Protein 1WKJ (pdb70)

Radius of gyration: 19.05 Å; Cα contacts (8 Å, |Δi|>4): 553; chains: 2; bounding box: 39×39×53 Å

Nearest PDB structures (foldseek):
  1wkj-assembly1_A  TM=1.001E+00  e=6.384E-29  Thermus thermophilus
  3vvt-assembly1_A  TM=9.880E-01  e=4.865E-23  unclassified
  8pie-assembly1_F  TM=9.952E-01  e=2.534E-21  Homo sapiens
  4fkx-assembly1_A  TM=9.838E-01  e=3.284E-21  Trypanosoma brucei brucei TREU927
  1w7w-assembly1_A  TM=9.940E-01  e=8.137E-21  Pisum sativum

Organism: Thermus thermophilus (strain ATCC 27634 / DSM 579 / HB8) (NCBI:txid300852)

Secondary structure (DSSP, 8-state):
--EEEEEE-HHHHHTT-HHHHHHHHHHHT-EEEEEEEE---HHHHHHHTGGGSSSSSHHHHHHHHTSS-EEEEEEESTTHHHHHHHHH--SSTTTPPBTBHHHHH---STT-SEEE-SSHHHHHHHHHHHS-GGG--/--EEEEEE-HHHHHTT-HHHHHHHHHHHT-EEEEEEEE---HHHHHHHTGGGTTSSSHHHHHHHHTSS-EEEEEEESTTHHHHHHHHH--SSGGGSPTTSHHHHH---STT-SEEE-SSHHHHHHHHHHHS-GGG--

Solvent-accessible surface area: 13388 Å² total; per-residue (Å²): 201,47,79,0,0,0,0,0,22,2,7,0,26,140,128,23,14,0,0,75,0,0,5,56,0,22,175,101,62,20,94,13,0,0,4,34,9,28,79,3,61,101,94,17,0,73,132,37,28,42,141,42,157,136,98,127,97,26,88,28,51,8,165,32,2,25,61,9,35,0,0,0,0,0,0,31,9,130,35,0,8,72,41,1,87,132,34,1,16,40,63,77,15,170,86,11,131,115,62,16,0,10,26,68,37,12,130,67,74,104,82,4,0,0,27,0,1,49,61,96,109,38,1,139,136,16,17,80,54,7,10,154,115,118,43,50,63,216,51,72,0,0,0,2,0,25,3,2,0,23,142,128,22,12,0,0,64,0,0,23,40,0,23,195,98,62,18,103,15,1,0,4,32,10,27,79,2,47,94,113,26,0,78,151,15,29,45,110,48,150,136,96,123,94,26,71,34,57,7,150,36,3,22,66,12,33,0,0,0,0,0,0,43,15,127,38,0,5,74,33,0,91,130,32,0,12,41,72,58,9,146,85,11,127,115,58,21,0,10,27,68,32,12,121,61,78,109,74,2,0,0,40,0,0,52,66,106,150,40,2,100,87,3,8,77,35,5,11,149,108,114,48,39,72

InterPro domains:
  IPR001564 Nucleoside diphosphate kinase [MF_00451] (1-136)
  IPR001564 Nucleoside diphosphate kinase [PR01243] (4-26)
  IPR001564 Nucleoside diphosphate kinase [PR01243] (48-67)
  IPR001564 Nucleoside diphosphate kinase [PR01243] (68-85)
  IPR001564 Nucleoside diphosphate kinase [PR01243] (89-105)
  IPR001564 Nucleoside diphosphate kinase [PR01243] (112-131)
  IPR034907 Nucleoside diphosphate kinase-like domain [PF00334] (2-135)
  IPR034907 Nucleoside diphosphate kinase-like domain [SM00562] (1-137)
  IPR036850 Nucleoside diphosphate kinase-like domain superfamily [G3DSA:3.30.70.141] (1-137)
  IPR036850 Nucleoside diphosphate kinase-like domain superfamily [SSF54919] (1-136)

CATH classification: 3.30.70.141

Sequence (274 aa):
MERTFVMIKPDGVRRGLVGEILARFERKGFRIAALKLMQISQELAERHYAEHREKPFFPGLVRFITSGPVVAMVLEGPGVVAEVRKMMGATHPKDALPGTIRGDFATTIDENVIHGSATLEDAQREIALFFRPEELLMERTFVMIKPDGVRRGLVGEILARFERKGFRIAALKLMQISQELAERHYAEHREKPFFPGLVRFITSGPVVAMVLEGPGVVAEVRKMMGATHPKDALPGTIRGDFATTIDENVIHGSATLEDAQREIALFFRPEELL

Foldseek 3Di:
DQKKKKKFAPVCVVVPNVVVVVVVLVVVPWDWQFKDKDQQDLVLLCVLVVVCPVPPCSVVLSCRRRVHIMMMTMIDDDVVQVVLVLQQADLACVRGDPNHVQVPPNDGNSNSGMDMQNDSVSRVVNCVSPDDVVRGD/DQKKKKKFAPLLVVVPNVVVVVVVLVVVPKDWQFKDKDAQDLVLLCVLCVVCVVPPCSVLSSCRRRVHIMMMTMIDDDVVQVVLPLQQADLACVRGDPNHVQVPPHHGNSNSRMDMQNDSVSRVVVCVRPHDVVRGD

Structure (mmCIF, N/CA/C/O backbone):
data_1WKJ
#
_entry.id   1WKJ
#
_cell.length_a   123.676
_cell.length_b   123.676
_cell.length_c   104.527
_cell.angle_alpha   90.00
_cell.angle_beta   90.00
_cell.angle_gamma   120.00
#
_symmetry.space_group_name_H-M   'P 63 2 2'
#
loop_
_entity.id
_entity.type
_entity.pdbx_description
1 polymer 'nucleoside diphosphate kinase'
2 water water
#
loop_
_atom_site.group_PDB
_atom_site.id
_atom_site.type_symbol
_atom_site.label_atom_id
_atom_site.label_alt_id
_atom_site.label_comp_id
_atom_site.label_asym_id
_atom_site.label_entity_id
_atom_site.label_seq_id
_atom_site.pdbx_PDB_ins_code
_atom_site.Cartn_x
_atom_site.Cartn_y
_atom_site.Cartn_z
_atom_site.occupancy
_atom_site.B_iso_or_equiv
_atom_site.auth_seq_id
_atom_site.auth_comp_id
_atom_site.auth_asym_id
_atom_site.auth_atom_id
_atom_site.pdbx_PDB_model_num
ATOM 1 N N . MET A 1 1 ? 3.741 45.520 41.243 1.00 47.16 1 MET A N 1
ATOM 2 C CA . MET A 1 1 ? 4.455 44.745 40.185 1.00 46.86 1 MET A CA 1
ATOM 3 C C . MET A 1 1 ? 5.567 45.576 39.556 1.00 42.77 1 MET A C 1
ATOM 4 O O . MET A 1 1 ? 6.746 45.363 39.834 1.00 41.87 1 MET A O 1
ATOM 9 N N . GLU A 1 2 ? 5.186 46.515 38.697 1.00 38.99 2 GLU A N 1
ATOM 10 C CA . GLU A 1 2 ? 6.153 47.384 38.043 1.00 35.84 2 GLU A CA 1
ATOM 11 C C . GLU A 1 2 ? 6.854 48.222 39.108 1.00 33.13 2 GLU A C 1
ATOM 12 O O . GLU A 1 2 ? 6.238 48.626 40.091 1.00 30.70 2 GLU A O 1
ATOM 18 N N . ARG A 1 3 ? 8.146 48.467 38.914 1.00 32.22 3 ARG A N 1
ATOM 19 C CA . ARG A 1 3 ? 8.932 49.245 39.867 1.00 31.38 3 ARG A CA 1
ATOM 20 C C . ARG A 1 3 ? 9.827 50.259 39.180 1.00 29.64 3 ARG A C 1
ATOM 21 O O . ARG A 1 3 ? 10.275 50.050 38.054 1.00 28.09 3 ARG A O 1
ATOM 29 N N . THR A 1 4 ? 10.093 51.363 39.864 1.00 27.36 4 THR A N 1
ATOM 30 C CA . THR A 1 4 ? 10.970 52.375 39.308 1.00 25.27 4 THR A CA 1
ATOM 31 C C . THR A 1 4 ? 11.929 52.842 40.390 1.00 26.46 4 THR A C 1
ATOM 32 O O . THR A 1 4 ? 11.632 52.736 41.589 1.00 26.96 4 THR A O 1
ATOM 36 N N . PHE A 1 5 ? 13.092 53.327 39.969 1.00 26.06 5 PHE A N 1
ATOM 37 C CA . PHE A 1 5 ? 14.091 53.822 40.903 1.00 25.91 5 PHE A CA 1
ATOM 38 C C . PHE A 1 5 ? 14.010 55.338 40.986 1.00 26.01 5 PHE A C 1
ATOM 39 O O . PHE A 1 5 ? 13.932 56.026 39.967 1.00 26.40 5 PHE A O 1
ATOM 47 N N . VAL A 1 6 ? 14.026 55.851 42.208 1.00 24.89 6 VAL A N 1
ATOM 48 C CA . VAL A 1 6 ? 13.974 57.285 42.432 1.00 23.77 6 VAL A CA 1
ATOM 49 C C . VAL A 1 6 ? 15.068 57.665 43.407 1.00 23.97 6 VAL A C 1
ATOM 50 O O . VAL A 1 6 ? 15.368 56.930 44.343 1.00 24.68 6 VAL A O 1
ATOM 54 N N . MET A 1 7 ? 15.672 58.816 43.167 1.00 24.16 7 MET A N 1
ATOM 55 C CA . MET A 1 7 ? 16.726 59.321 44.018 1.00 25.44 7 MET A CA 1
ATOM 56 C C . MET A 1 7 ? 16.516 60.807 44.257 1.00 24.04 7 MET A C 1
ATOM 57 O O . MET A 1 7 ? 16.342 61.577 43.312 1.00 23.79 7 MET A O 1
ATOM 62 N N . ILE A 1 8 ? 16.488 61.199 45.524 1.00 23.70 8 ILE A N 1
ATOM 63 C CA . ILE A 1 8 ? 16.370 62.606 45.863 1.00 22.32 8 ILE A CA 1
ATOM 64 C C . ILE A 1 8 ? 17.841 63.002 45.937 1.00 22.62 8 ILE A C 1
ATOM 65 O O . ILE A 1 8 ? 18.587 62.498 46.781 1.00 21.99 8 ILE A O 1
ATOM 70 N N . LYS A 1 9 ? 18.254 63.878 45.026 1.00 21.89 9 LYS A N 1
ATOM 71 C CA . LYS A 1 9 ? 19.643 64.317 44.934 1.00 22.19 9 LYS A CA 1
ATOM 72 C C . LYS A 1 9 ? 20.160 65.062 46.162 1.00 23.69 9 LYS A C 1
ATOM 73 O O . LYS A 1 9 ? 19.381 65.466 47.028 1.00 23.01 9 LYS A O 1
ATOM 79 N N . PRO A 1 10 ? 21.491 65.257 46.252 1.00 23.84 10 PRO A N 1
ATOM 80 C CA . PRO A 1 10 ? 22.098 65.951 47.394 1.00 23.08 10 PRO A CA 1
ATOM 81 C C . PRO A 1 10 ? 21.481 67.304 47.741 1.00 22.58 10 PRO A C 1
ATOM 82 O O . PRO A 1 10 ? 21.416 67.673 48.913 1.00 21.67 10 PRO A O 1
ATOM 86 N N . ASP A 1 11 ? 21.039 68.045 46.732 1.00 22.89 11 ASP A N 1
ATOM 87 C CA . ASP A 1 11 ? 20.427 69.349 46.978 1.00 24.39 11 ASP A CA 1
ATOM 88 C C . ASP A 1 11 ? 19.053 69.197 47.630 1.00 24.41 11 ASP A C 1
ATOM 89 O O . ASP A 1 11 ? 18.684 69.973 48.516 1.00 24.80 11 ASP A O 1
ATOM 94 N N . GLY A 1 12 ? 18.298 68.195 47.196 1.00 24.59 12 GLY A N 1
ATOM 95 C CA . GLY A 1 12 ? 16.983 67.961 47.774 1.00 23.46 12 GLY A CA 1
ATOM 96 C C . GLY A 1 12 ? 17.077 67.546 49.237 1.00 24.35 12 GLY A C 1
ATOM 97 O O . GLY A 1 12 ? 16.237 67.928 50.057 1.00 23.27 12 GLY A O 1
ATOM 98 N N . VAL A 1 13 ? 18.098 66.758 49.568 1.00 22.71 13 VAL A N 1
ATOM 99 C CA . VAL A 1 13 ? 18.294 66.296 50.939 1.00 23.26 13 VAL A CA 1
ATOM 100 C C . VAL A 1 13 ? 18.762 67.467 51.798 1.00 22.99 13 VAL A C 1
ATOM 101 O O . VAL A 1 13 ? 18.284 67.680 52.912 1.00 22.30 13 VAL A O 1
ATOM 105 N N . ARG A 1 14 ? 19.703 68.224 51.255 1.00 23.42 14 ARG A N 1
ATOM 106 C CA . ARG A 1 14 ? 20.266 69.391 51.921 1.00 26.46 14 ARG A CA 1
ATOM 107 C C . ARG A 1 14 ? 19.184 70.426 52.256 1.00 26.52 14 ARG A C 1
ATOM 108 O O . ARG A 1 14 ? 19.221 71.064 53.310 1.00 24.00 14 ARG A O 1
ATOM 116 N N . ARG A 1 15 ? 18.215 70.585 51.363 1.00 23.72 15 ARG A N 1
ATOM 117 C CA . ARG A 1 15 ? 17.151 71.557 51.583 1.00 24.69 15 ARG A CA 1
ATOM 118 C C . ARG A 1 15 ? 15.951 71.051 52.384 1.00 24.24 15 ARG A C 1
ATOM 119 O O . ARG A 1 15 ? 14.940 71.750 52.501 1.00 22.82 15 ARG A O 1
ATOM 127 N N . GLY A 1 16 ? 16.065 69.843 52.929 1.00 23.73 16 GLY A N 1
ATOM 128 C CA . GLY A 1 16 ? 14.996 69.268 53.730 1.00 21.67 16 GLY A CA 1
ATOM 129 C C . GLY A 1 16 ? 13.707 68.968 52.991 1.00 22.73 16 GLY A C 1
ATOM 130 O O . GLY A 1 16 ? 12.616 69.170 53.533 1.00 22.36 16 GLY A O 1
ATOM 131 N N . LEU A 1 17 ? 13.823 68.454 51.769 1.00 19.88 17 LEU A N 1
ATOM 132 C CA . LEU A 1 17 ? 12.657 68.144 50.950 1.00 21.34 17 LEU A CA 1
ATOM 133 C C . LEU A 1 17 ? 12.303 66.654 50.875 1.00 20.55 17 LEU A C 1
ATOM 134 O O . LEU A 1 17 ? 11.379 66.276 50.159 1.00 21.10 17 LEU A O 1
ATOM 139 N N . VAL A 1 18 ? 13.024 65.812 51.610 1.00 21.49 18 VAL A N 1
ATOM 140 C CA . VAL A 1 18 ? 12.776 64.371 51.570 1.00 19.86 18 VAL A CA 1
ATOM 141 C C . VAL A 1 18 ? 11.347 63.950 51.930 1.00 20.21 18 VAL A C 1
ATOM 142 O O . VAL A 1 18 ? 10.694 63.244 51.162 1.00 20.21 18 VAL A O 1
ATOM 146 N N . GLY A 1 19 ? 10.868 64.369 53.098 1.00 20.15 19 GLY A N 1
ATOM 147 C CA . GLY A 1 19 ? 9.522 64.007 53.510 1.00 19.76 19 GLY A CA 1
ATOM 148 C C . GLY A 1 19 ? 8.443 64.528 52.575 1.00 19.90 19 GLY A C 1
ATOM 149 O O . GLY A 1 19 ? 7.536 63.790 52.187 1.00 18.92 19 GLY A O 1
ATOM 150 N N . GLU A 1 20 ? 8.536 65.804 52.213 1.00 20.69 20 GLU A N 1
ATOM 151 C CA . GLU A 1 20 ? 7.556 66.414 51.318 1.00 23.06 20 GLU A CA 1
ATOM 152 C C . GLU A 1 20 ? 7.431 65.646 50.006 1.00 23.07 20 GLU A C 1
ATOM 153 O O . GLU A 1 20 ? 6.328 65.393 49.528 1.00 23.43 20 GLU A O 1
ATOM 159 N N . ILE A 1 21 ? 8.564 65.281 49.419 1.00 22.15 21 ILE A N 1
ATOM 160 C CA . ILE A 1 21 ? 8.550 64.543 48.157 1.00 22.01 21 ILE A CA 1
ATOM 161 C C . ILE A 1 21 ? 8.010 63.129 48.349 1.00 23.05 21 ILE A C 1
ATOM 162 O O . ILE A 1 21 ? 7.174 62.652 47.574 1.00 22.05 21 ILE A O 1
ATOM 167 N N . LEU A 1 22 ? 8.486 62.458 49.389 1.00 21.80 22 LEU A N 1
ATOM 168 C CA . LEU A 1 22 ? 8.043 61.104 49.684 1.00 23.74 22 LEU A CA 1
ATOM 169 C C . LEU A 1 22 ? 6.533 61.110 49.901 1.00 23.02 22 LEU A C 1
ATOM 170 O O . LEU A 1 22 ? 5.828 60.201 49.462 1.00 21.82 22 LEU A O 1
ATOM 175 N N . ALA A 1 23 ? 6.042 62.142 50.581 1.00 21.59 23 ALA A N 1
ATOM 176 C CA . ALA A 1 23 ? 4.615 62.258 50.862 1.00 22.00 23 ALA A CA 1
ATOM 177 C C . ALA A 1 23 ? 3.788 62.320 49.578 1.00 22.21 23 ALA A C 1
ATOM 178 O O . ALA A 1 23 ? 2.687 61.779 49.523 1.00 23.59 23 ALA A O 1
ATOM 180 N N . ARG A 1 24 ? 4.309 62.984 48.550 1.00 21.60 24 ARG A N 1
ATOM 181 C CA . ARG A 1 24 ? 3.585 63.076 47.284 1.00 20.30 24 ARG A CA 1
ATOM 182 C C . ARG A 1 24 ? 3.396 61.696 46.664 1.00 20.27 24 ARG A C 1
ATOM 183 O O . ARG A 1 24 ? 2.343 61.409 46.099 1.00 20.10 24 ARG A O 1
ATOM 191 N N . PHE A 1 25 ? 4.413 60.841 46.766 1.00 20.79 25 PHE A N 1
ATOM 192 C CA . PHE A 1 25 ? 4.314 59.497 46.197 1.00 20.53 25 PHE A CA 1
ATOM 193 C C . PHE A 1 25 ? 3.356 58.634 47.014 1.00 21.57 25 PHE A C 1
ATOM 194 O O . PHE A 1 25 ? 2.612 57.817 46.465 1.00 21.41 25 PHE A O 1
ATOM 202 N N . GLU A 1 26 ? 3.372 58.809 48.330 1.00 21.34 26 GLU A N 1
ATOM 203 C CA . GLU A 1 26 ? 2.469 58.044 49.176 1.00 22.75 26 GLU A CA 1
ATOM 204 C C . GLU A 1 26 ? 1.025 58.479 48.932 1.00 23.51 26 GLU A C 1
ATOM 205 O O . GLU A 1 26 ? 0.132 57.636 48.874 1.00 24.31 26 GLU A O 1
ATOM 211 N N . ARG A 1 27 ? 0.796 59.783 48.779 1.00 24.74 27 ARG A N 1
ATOM 212 C CA . ARG A 1 27 ? -0.558 60.292 48.524 1.00 25.86 27 ARG A CA 1
ATOM 213 C C . ARG A 1 27 ? -1.084 59.778 47.193 1.00 25.98 27 ARG A C 1
ATOM 214 O O . ARG A 1 27 ? -2.288 59.582 47.026 1.00 24.29 27 ARG A O 1
ATOM 222 N N . LYS A 1 28 ? -0.171 59.603 46.244 1.00 25.61 28 LYS A N 1
ATOM 223 C CA . LYS A 1 28 ? -0.496 59.120 44.906 1.00 27.08 28 LYS A CA 1
ATOM 224 C C . LYS A 1 28 ? -0.968 57.671 44.966 1.00 27.80 28 LYS A C 1
ATOM 225 O O . LYS A 1 28 ? -1.747 57.227 44.123 1.00 30.14 28 LYS A O 1
ATOM 231 N N . GLY A 1 29 ? -0.493 56.938 45.967 1.00 28.39 29 GLY A N 1
ATOM 232 C CA . GLY A 1 29 ? -0.891 55.552 46.114 1.00 27.15 29 GLY A CA 1
AT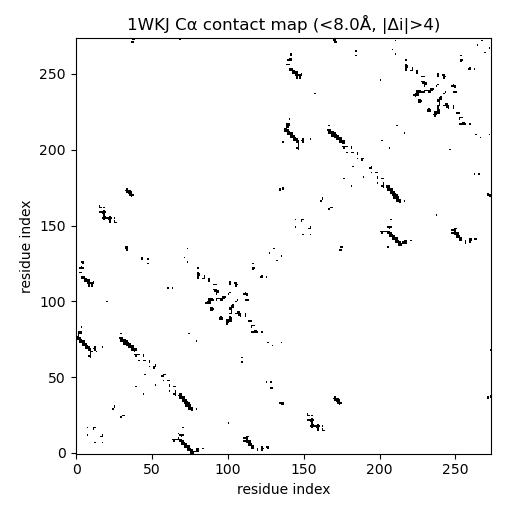OM 233 C C . GLY A 1 29 ? 0.199 54.526 45.848 1.00 28.78 29 GLY A C 1
ATOM 234 O O . GLY A 1 29 ? -0.054 53.327 45.947 1.00 28.28 29 GLY A O 1
ATOM 235 N N . PHE A 1 30 ? 1.405 5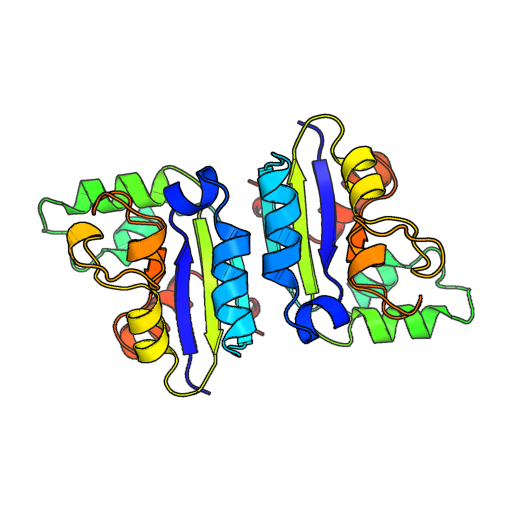4.976 45.513 1.00 27.37 30 PHE A N 1
ATOM 236 C CA . PHE A 1 30 ? 2.497 54.040 45.250 1.00 28.18 30 PHE A CA 1
ATOM 237 C C . PHE A 1 30 ? 3.062 53.458 46.537 1.00 28.07 30 PHE A C 1
ATOM 238 O O . PHE A 1 30 ? 2.984 54.074 47.601 1.00 29.11 30 PHE A O 1
ATOM 246 N N . ARG A 1 31 ? 3.631 52.263 46.428 1.00 26.47 31 ARG A N 1
ATOM 247 C CA . ARG A 1 31 ? 4.216 51.573 47.568 1.00 26.37 31 ARG A CA 1
ATOM 248 C C . ARG A 1 31 ? 5.735 51.731 47.598 1.00 27.27 31 ARG A C 1
ATOM 249 O O . ARG A 1 31 ? 6.397 51.666 46.560 1.00 25.11 31 ARG A O 1
ATOM 257 N N . ILE A 1 32 ? 6.279 51.948 48.792 1.00 25.88 32 ILE A N 1
ATOM 258 C CA . ILE A 1 32 ? 7.722 52.082 48.966 1.00 27.25 32 ILE A CA 1
ATOM 259 C C . ILE A 1 32 ? 8.286 50.663 49.097 1.00 26.61 32 ILE A C 1
ATOM 260 O O . ILE A 1 32 ? 8.088 50.007 50.120 1.00 26.59 32 ILE A O 1
ATOM 265 N N . ALA A 1 33 ? 8.971 50.195 48.057 1.00 25.72 33 ALA A N 1
ATOM 266 C CA . ALA A 1 33 ? 9.553 48.854 48.048 1.00 26.06 33 ALA A CA 1
ATOM 267 C C . ALA A 1 33 ? 10.965 48.832 48.625 1.00 26.14 33 ALA A C 1
ATOM 268 O O . ALA A 1 33 ? 11.462 47.781 49.042 1.00 25.85 33 ALA A O 1
ATOM 270 N N . ALA A 1 34 ? 11.616 49.989 48.628 1.00 24.54 34 ALA A N 1
ATOM 271 C CA . ALA A 1 34 ? 12.969 50.102 49.159 1.00 24.27 34 ALA A CA 1
ATOM 272 C C . ALA A 1 34 ? 13.247 51.564 49.482 1.00 23.14 34 ALA A C 1
ATOM 273 O O . ALA A 1 34 ? 12.675 52.458 48.864 1.00 24.88 34 ALA A O 1
ATOM 275 N N . LEU A 1 35 ? 14.134 51.807 50.440 1.00 24.19 35 LEU A N 1
ATOM 276 C CA . LEU A 1 35 ? 14.450 53.174 50.841 1.00 23.70 35 LEU A CA 1
ATOM 277 C C . LEU A 1 35 ? 15.703 53.224 51.696 1.00 22.86 35 LEU A C 1
ATOM 278 O O . LEU A 1 35 ? 15.872 52.408 52.599 1.00 25.05 35 LEU A O 1
ATOM 283 N N . LYS A 1 36 ? 16.578 54.185 51.423 1.00 23.83 36 LYS A N 1
ATOM 284 C CA . LYS A 1 36 ? 17.782 54.332 52.225 1.00 23.46 36 LYS A CA 1
ATOM 285 C C . LYS A 1 36 ? 18.541 55.615 51.949 1.00 23.81 36 LYS A C 1
ATOM 286 O O . LYS A 1 36 ? 18.594 56.087 50.813 1.00 23.36 36 LYS A O 1
ATOM 292 N N . LEU A 1 37 ? 19.106 56.184 53.009 1.00 22.03 37 LEU A N 1
ATOM 293 C CA . LEU A 1 37 ? 19.928 57.377 52.896 1.00 22.04 37 LEU A CA 1
ATOM 294 C C . LEU A 1 37 ? 21.279 56.761 52.574 1.00 24.07 37 LEU A C 1
ATOM 295 O O . LEU A 1 37 ? 21.674 55.792 53.221 1.00 23.68 37 LEU A O 1
ATOM 300 N N . MET A 1 38 ? 21.982 57.301 51.583 1.00 25.01 38 MET A N 1
ATOM 301 C CA . MET A 1 38 ? 23.279 56.748 51.213 1.00 25.99 38 MET A CA 1
ATOM 302 C C . MET A 1 38 ? 24.201 57.795 50.607 1.00 26.75 38 MET A C 1
ATOM 303 O O . MET A 1 38 ? 23.749 58.842 50.132 1.00 26.05 38 MET A O 1
ATOM 308 N N . GLN A 1 39 ? 25.499 57.510 50.642 1.00 25.45 39 GLN A N 1
ATOM 309 C CA . GLN A 1 39 ? 26.496 58.387 50.049 1.00 26.65 39 GLN A CA 1
ATOM 310 C C . GLN A 1 39 ? 26.920 57.674 48.771 1.00 27.41 39 GLN A C 1
ATOM 311 O O . GLN A 1 39 ? 27.404 56.543 48.818 1.00 27.68 39 GLN A O 1
ATOM 317 N N . ILE A 1 40 ? 26.713 58.316 47.628 1.00 26.20 40 ILE A N 1
ATOM 318 C CA . ILE A 1 40 ? 27.083 57.708 46.354 1.00 26.83 40 ILE A CA 1
ATOM 319 C C . ILE A 1 40 ? 28.603 57.647 46.230 1.00 25.75 40 ILE A C 1
ATOM 320 O O . ILE A 1 40 ? 29.275 58.666 46.360 1.00 27.20 40 ILE A O 1
ATOM 325 N N . SER A 1 41 ? 29.143 56.457 45.984 1.00 26.79 41 SER A N 1
ATOM 326 C CA . SER A 1 41 ? 30.590 56.313 45.837 1.00 27.96 41 SER A CA 1
ATOM 327 C C . SER A 1 41 ? 31.014 56.848 44.472 1.00 27.77 41 SER A C 1
ATOM 328 O O . SER A 1 41 ? 30.190 57.003 43.569 1.00 25.94 41 SER A O 1
ATOM 331 N N . GLN A 1 42 ? 32.302 57.135 44.323 1.00 29.08 42 GLN A N 1
ATOM 332 C CA . GLN A 1 42 ? 32.800 57.650 43.058 1.00 31.75 42 GLN A CA 1
ATOM 333 C C . GLN A 1 42 ? 32.510 56.629 41.961 1.00 30.01 42 GLN A C 1
ATOM 334 O O . GLN A 1 4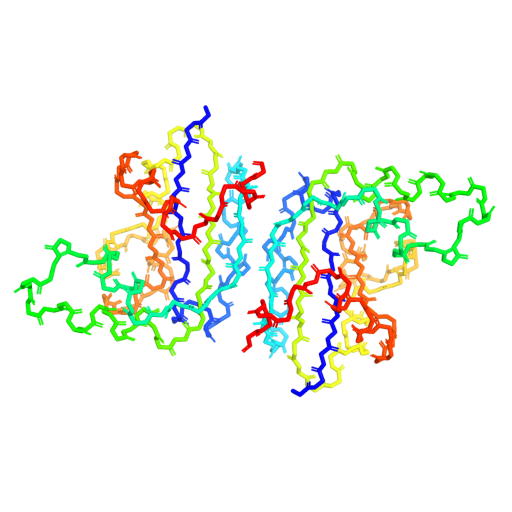2 ? 32.137 56.994 40.847 1.00 31.65 42 GLN A O 1
ATOM 340 N N . GLU A 1 43 ? 32.669 55.350 42.289 1.00 27.83 43 GLU A N 1
ATOM 341 C CA . GLU A 1 43 ? 32.426 54.271 41.332 1.00 27.65 43 GLU A CA 1
ATOM 342 C C . GLU A 1 43 ? 30.957 54.223 40.918 1.00 27.52 43 GLU A C 1
ATOM 343 O O . GLU A 1 43 ? 30.637 54.120 39.733 1.00 26.36 43 GLU A O 1
ATOM 349 N N . LEU A 1 44 ? 30.064 54.287 41.900 1.00 26.28 44 LEU A N 1
ATOM 350 C CA . LEU A 1 44 ? 28.638 54.247 41.611 1.00 27.32 44 LEU A CA 1
ATOM 351 C C . LEU A 1 44 ? 28.219 55.414 40.719 1.00 26.47 44 LEU A C 1
ATOM 352 O O . LEU A 1 44 ? 27.455 55.232 39.773 1.00 25.94 44 LEU A O 1
ATOM 357 N N . ALA A 1 45 ? 28.727 56.606 41.018 1.00 26.85 45 ALA A N 1
ATOM 358 C CA . ALA A 1 45 ? 28.390 57.798 40.239 1.00 29.16 45 ALA A CA 1
ATOM 359 C C . ALA A 1 45 ? 28.868 57.666 38.797 1.00 31.14 45 ALA A C 1
ATOM 360 O O . ALA A 1 45 ? 28.153 58.023 37.860 1.00 30.36 45 ALA A O 1
ATOM 362 N N . GLU A 1 46 ? 30.083 57.158 38.621 1.00 32.69 46 GLU A N 1
ATOM 363 C CA . GLU A 1 46 ? 30.630 56.980 37.284 1.00 33.89 46 GLU A CA 1
ATOM 364 C C . GLU A 1 46 ? 29.850 55.896 36.547 1.00 34.34 46 GLU A C 1
ATOM 365 O O . GLU A 1 46 ? 29.556 56.038 35.360 1.00 35.39 46 GLU A O 1
ATOM 371 N N . ARG A 1 47 ? 29.504 54.821 37.251 1.00 35.43 47 ARG A N 1
ATOM 372 C CA . ARG A 1 47 ? 28.733 53.738 36.650 1.00 37.36 47 ARG A CA 1
ATOM 373 C C . ARG A 1 47 ? 27.401 54.314 36.172 1.00 38.16 47 ARG A C 1
ATOM 374 O O . ARG A 1 47 ? 26.979 54.078 35.041 1.00 37.50 47 ARG A O 1
ATOM 382 N N . HIS A 1 48 ? 26.750 55.075 37.048 1.00 36.98 48 HIS A N 1
ATOM 383 C CA . HIS A 1 48 ? 25.456 55.680 36.748 1.00 37.15 48 HIS A CA 1
ATOM 384 C C . HIS A 1 48 ? 25.481 56.620 35.542 1.00 36.94 48 HIS A C 1
ATOM 385 O O . HIS A 1 48 ? 24.614 56.536 34.674 1.00 36.74 48 HIS A O 1
ATOM 392 N N . TYR A 1 49 ? 26.470 57.508 35.491 1.00 37.80 49 TYR A N 1
ATOM 393 C CA . TYR A 1 49 ? 26.589 58.464 34.392 1.00 39.94 49 TYR A CA 1
ATOM 394 C C . TYR A 1 49 ? 27.586 58.037 33.312 1.00 41.94 49 TYR A C 1
ATOM 395 O O . TYR A 1 49 ? 28.059 58.874 32.542 1.00 41.82 49 TYR A O 1
ATOM 404 N N . ALA A 1 50 ? 27.896 56.744 33.252 1.00 44.07 50 ALA A N 1
ATOM 405 C CA . ALA A 1 50 ? 28.845 56.216 32.270 1.00 46.32 50 ALA A CA 1
ATOM 406 C C . ALA A 1 50 ? 28.595 56.761 30.864 1.00 48.83 50 ALA A C 1
ATOM 407 O O . ALA A 1 50 ? 29.532 57.079 30.127 1.00 48.48 50 ALA A O 1
ATOM 409 N N . GLU A 1 51 ? 27.322 56.868 30.507 1.00 51.33 51 GLU A N 1
ATOM 410 C CA . GLU A 1 51 ? 26.907 57.365 29.203 1.00 54.21 51 GLU A CA 1
ATOM 411 C C . GLU A 1 51 ? 27.571 58.686 28.821 1.00 54.93 51 GLU A C 1
ATOM 412 O O . GLU A 1 51 ? 27.793 58.954 27.642 1.00 55.26 51 GLU A O 1
ATOM 418 N N . HIS A 1 52 ? 27.898 59.504 29.817 1.00 56.31 52 HIS A N 1
ATOM 419 C CA . HIS A 1 52 ? 28.513 60.807 29.565 1.00 57.03 52 HIS A CA 1
ATOM 420 C C . HIS A 1 52 ? 29.982 60.888 29.977 1.00 57.81 52 HIS A C 1
ATOM 421 O O . HIS A 1 52 ? 30.541 61.981 30.055 1.00 56.98 52 HIS A O 1
ATOM 428 N N . ARG A 1 53 ? 30.613 59.747 30.238 1.00 59.50 53 ARG A N 1
ATOM 429 C CA . ARG A 1 53 ? 32.008 59.762 30.667 1.00 61.54 53 ARG A CA 1
ATOM 430 C C . ARG A 1 53 ? 32.913 60.517 29.699 1.00 62.19 53 ARG A C 1
ATOM 431 O O . ARG A 1 53 ? 33.997 60.965 30.075 1.00 61.92 53 ARG A O 1
ATOM 439 N N . GLU A 1 54 ? 32.461 60.667 28.459 1.00 63.07 54 GLU A N 1
ATOM 440 C CA . GLU A 1 54 ? 33.235 61.375 27.447 1.00 64.73 54 GLU A CA 1
ATOM 441 C C . GLU A 1 54 ? 32.931 62.871 27.467 1.00 64.87 54 GLU A C 1
ATOM 442 O O . GLU A 1 54 ? 33.822 63.698 27.264 1.00 65.54 54 GLU A O 1
ATOM 448 N N . LYS A 1 55 ? 31.669 63.208 27.716 1.00 64.48 55 LYS A N 1
ATOM 449 C CA . LYS A 1 55 ? 31.221 64.598 27.762 1.00 63.57 55 LYS A CA 1
ATOM 450 C C . LYS A 1 55 ? 32.116 65.448 28.663 1.00 62.64 55 LYS A C 1
ATOM 451 O O . LYS A 1 55 ? 32.781 64.928 29.559 1.00 63.43 55 LYS A O 1
ATOM 457 N N . PRO A 1 56 ? 32.144 66.772 28.433 1.00 61.67 56 PRO A N 1
ATOM 458 C CA . PRO A 1 56 ? 32.959 67.697 29.226 1.00 60.79 56 PRO A CA 1
ATOM 459 C C . PRO A 1 56 ? 32.292 68.068 30.551 1.00 60.06 56 PRO A C 1
ATOM 460 O O . PRO A 1 56 ? 32.949 68.539 31.480 1.00 60.47 56 PRO A O 1
ATOM 464 N N . PHE A 1 57 ? 30.983 67.854 30.626 1.00 58.93 57 PHE A N 1
ATOM 465 C CA . PHE A 1 57 ? 30.220 68.169 31.828 1.00 58.09 57 PHE A CA 1
ATOM 466 C C . PHE A 1 57 ? 30.168 66.982 32.787 1.00 56.86 57 PHE A C 1
ATOM 467 O O . PHE A 1 57 ? 29.620 67.086 33.884 1.00 57.42 57 PHE A O 1
ATOM 475 N N . PHE A 1 58 ? 30.741 65.858 32.365 1.00 55.05 58 PHE A N 1
ATOM 476 C CA . PHE A 1 58 ? 30.748 64.642 33.170 1.00 52.86 58 PHE A CA 1
ATOM 477 C C . PHE A 1 58 ? 31.341 64.836 34.563 1.00 52.48 58 PHE A C 1
ATOM 478 O O . PHE A 1 58 ? 30.691 64.534 35.565 1.00 52.47 58 PHE A O 1
ATOM 486 N N . PRO A 1 59 ? 32.582 65.342 34.650 1.00 51.87 59 PRO A N 1
ATOM 487 C CA . PRO A 1 59 ? 33.187 65.544 35.969 1.00 50.93 59 PRO A CA 1
ATOM 488 C C . PRO A 1 59 ? 32.258 66.340 36.882 1.00 50.80 59 PRO A C 1
ATOM 489 O O . PRO A 1 59 ? 32.248 66.148 38.101 1.00 49.49 59 PRO A O 1
ATOM 493 N N . GLY A 1 60 ? 31.477 67.231 36.276 1.00 49.76 60 GLY A N 1
ATOM 494 C CA . GLY A 1 60 ? 30.549 68.047 37.036 1.00 48.44 60 GLY A CA 1
ATOM 495 C C . GLY A 1 60 ? 29.409 67.237 37.620 1.00 46.85 60 GLY A C 1
ATOM 496 O O . GLY A 1 60 ? 29.102 67.361 38.805 1.00 48.13 60 GLY A O 1
ATOM 497 N N . LEU A 1 61 ? 28.779 66.410 36.790 1.00 44.69 61 LEU A N 1
ATOM 498 C CA . LEU A 1 61 ? 27.669 65.576 37.236 1.00 43.01 61 LEU A CA 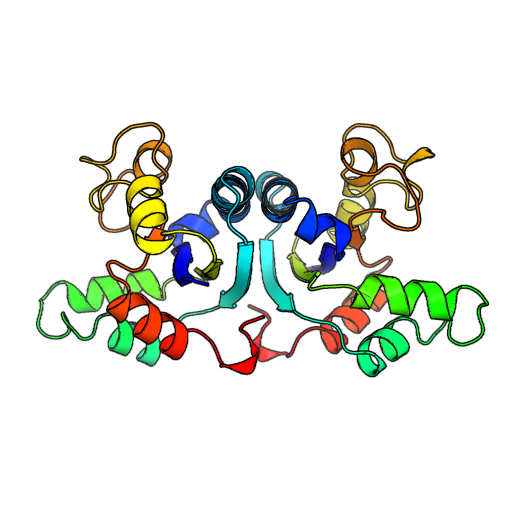1
ATOM 499 C C . LEU A 1 61 ? 28.082 64.698 38.407 1.00 41.83 61 LEU A C 1
ATOM 500 O O . LEU A 1 61 ? 27.326 64.532 39.365 1.00 38.96 61 LEU A O 1
ATOM 505 N N . VAL A 1 62 ? 29.285 64.136 38.317 1.00 39.40 62 VAL A N 1
ATOM 506 C CA . VAL A 1 62 ? 29.817 63.254 39.349 1.00 38.34 62 VAL A CA 1
ATOM 507 C C . VAL A 1 62 ? 30.078 63.968 40.671 1.00 38.53 62 VAL A C 1
ATOM 508 O O . VAL A 1 62 ? 29.705 63.475 41.735 1.00 37.74 62 VAL A O 1
ATOM 512 N N . ARG A 1 63 ? 30.722 65.126 40.604 1.00 38.52 63 ARG A N 1
ATOM 513 C CA . ARG A 1 63 ? 31.021 65.885 41.809 1.00 39.89 63 ARG A CA 1
ATOM 514 C C . ARG A 1 63 ? 29.729 66.265 42.535 1.00 38.26 63 ARG A C 1
ATOM 515 O O . ARG A 1 63 ? 29.641 66.160 43.760 1.00 36.05 63 ARG A O 1
ATOM 523 N N . PHE A 1 64 ? 28.728 66.700 41.776 1.00 36.47 64 PHE A N 1
ATOM 524 C CA . PHE A 1 64 ? 27.459 67.093 42.371 1.00 36.63 64 PHE A CA 1
ATOM 525 C C . PHE A 1 64 ? 26.678 65.938 42.985 1.00 35.22 64 PHE A C 1
ATOM 526 O O . PHE A 1 64 ? 26.174 66.047 44.101 1.00 36.28 64 PHE A O 1
ATOM 534 N N . ILE A 1 65 ? 26.561 64.839 42.253 1.00 33.07 65 ILE A N 1
ATOM 535 C CA . ILE A 1 65 ? 25.803 63.703 42.747 1.00 31.85 65 ILE A CA 1
ATOM 536 C C . ILE A 1 65 ? 26.452 63.051 43.971 1.00 30.17 65 ILE A C 1
ATOM 537 O O . ILE A 1 65 ? 25.796 62.308 44.699 1.00 29.16 65 ILE A O 1
ATOM 542 N N . THR A 1 66 ? 27.731 63.345 44.204 1.00 29.82 66 THR A N 1
ATOM 543 C CA . THR A 1 66 ? 28.454 62.793 45.350 1.00 30.05 66 THR A CA 1
ATOM 544 C C . THR A 1 66 ? 28.792 63.887 46.362 1.00 29.91 66 THR A C 1
A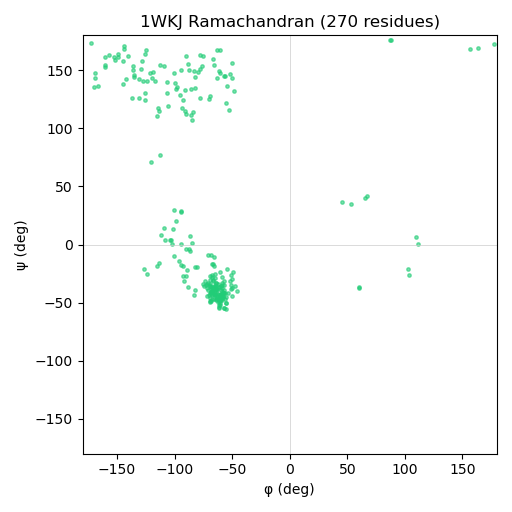TOM 545 O O . THR A 1 66 ? 29.520 63.647 47.326 1.00 30.30 66 THR A O 1
ATOM 549 N N . SER A 1 67 ? 28.259 65.085 46.144 1.00 30.34 67 SER A N 1
ATOM 550 C CA . SER A 1 67 ? 28.523 66.222 47.022 1.00 30.71 67 SER A CA 1
ATOM 551 C C . SER A 1 67 ? 27.928 66.062 48.418 1.00 31.49 67 SER A C 1
ATOM 552 O O . SER A 1 67 ? 28.304 66.774 49.347 1.00 31.40 67 SER A O 1
ATOM 555 N N . GLY A 1 68 ? 26.995 65.130 48.561 1.00 30.85 68 GLY A N 1
ATOM 556 C CA . GLY A 1 68 ? 26.375 64.904 49.853 1.00 28.79 68 GLY A CA 1
ATOM 557 C C . GLY A 1 68 ? 25.487 63.683 49.778 1.00 27.11 68 GLY A C 1
ATOM 558 O O . GLY A 1 68 ? 25.303 63.136 48.693 1.00 25.66 68 GLY A O 1
ATOM 559 N N . PRO A 1 69 ? 24.920 63.226 50.903 1.00 26.11 69 PRO A N 1
ATOM 560 C CA . PRO A 1 69 ? 24.060 62.044 50.839 1.00 25.95 69 PRO A CA 1
ATOM 561 C C . PRO A 1 69 ? 22.782 62.252 50.038 1.00 25.82 69 PRO A C 1
ATOM 562 O O . PRO A 1 69 ? 22.300 63.378 49.884 1.00 22.80 69 PRO A O 1
ATOM 566 N N . VAL A 1 70 ? 22.258 61.153 49.507 1.00 24.78 70 VAL A N 1
ATOM 567 C CA . VAL A 1 70 ? 21.025 61.175 48.742 1.00 23.39 70 VAL A CA 1
ATOM 568 C C . VAL A 1 70 ? 20.078 60.175 49.383 1.00 22.90 70 VAL A C 1
ATOM 569 O O . VAL A 1 70 ? 20.477 59.377 50.232 1.00 24.63 70 VAL A O 1
ATOM 573 N N . VAL A 1 71 ? 18.817 60.229 48.986 1.00 22.68 71 VAL A N 1
ATOM 574 C CA . VAL A 1 71 ? 17.843 59.281 49.484 1.00 23.87 71 VAL A CA 1
ATOM 575 C C . VAL A 1 71 ? 17.409 58.486 48.270 1.00 25.94 71 VAL A C 1
ATOM 576 O O . VAL A 1 71 ? 16.770 59.020 47.363 1.00 25.81 71 VAL A O 1
ATOM 580 N N . ALA A 1 72 ? 17.801 57.216 48.242 1.00 24.76 72 ALA A N 1
ATOM 581 C CA . ALA A 1 72 ? 17.458 56.329 47.143 1.00 25.40 72 ALA A CA 1
ATOM 582 C C . ALA A 1 72 ? 16.200 55.577 47.528 1.00 23.97 72 ALA A C 1
ATOM 583 O O . ALA A 1 72 ? 15.957 55.323 48.708 1.00 23.44 72 ALA A O 1
ATOM 585 N N . MET A 1 73 ? 15.398 55.213 46.538 1.00 22.72 73 MET A N 1
ATOM 586 C CA . MET A 1 73 ? 14.169 54.493 46.826 1.00 23.54 73 MET A CA 1
ATOM 587 C C . MET A 1 73 ? 13.652 53.766 45.600 1.00 23.27 73 MET A C 1
ATOM 588 O O . MET A 1 73 ? 14.042 54.069 44.472 1.00 24.84 73 MET A O 1
ATOM 593 N N . VAL A 1 74 ? 12.779 52.794 45.838 1.00 22.49 74 VAL A N 1
ATOM 594 C CA . VAL A 1 74 ? 12.146 52.041 44.771 1.00 23.06 74 VAL A CA 1
ATOM 595 C C . VAL A 1 74 ? 10.650 52.167 45.026 1.00 23.77 74 VAL A C 1
ATOM 596 O O . VAL A 1 74 ? 10.169 51.850 46.120 1.00 23.65 74 VAL A O 1
ATOM 600 N N . LEU A 1 75 ? 9.928 52.658 44.025 1.00 24.27 75 LEU A N 1
ATOM 601 C CA . LEU A 1 75 ? 8.483 52.827 44.119 1.00 25.81 75 LEU A CA 1
ATOM 602 C C . LEU A 1 75 ? 7.815 51.754 43.275 1.00 27.02 75 LEU A C 1
ATOM 603 O O . LEU A 1 75 ? 8.270 51.452 42.171 1.00 25.16 75 LEU A O 1
ATOM 608 N N . GLU A 1 76 ? 6.725 51.202 43.797 1.00 28.10 76 GLU A N 1
ATOM 609 C CA . GLU A 1 76 ? 6.001 50.130 43.132 1.00 30.71 76 GLU A CA 1
ATOM 610 C C . GLU A 1 76 ? 4.531 50.475 42.901 1.00 30.36 76 GLU A C 1
ATOM 611 O O . GLU A 1 76 ? 3.881 51.081 43.754 1.00 28.53 76 GLU A O 1
ATOM 617 N N . GLY A 1 77 ? 4.011 50.085 41.742 1.00 30.59 77 GLY A N 1
ATOM 618 C CA . GLY A 1 77 ? 2.620 50.358 41.427 1.00 31.04 77 GLY A CA 1
ATOM 619 C C . GLY A 1 77 ? 2.331 50.377 39.936 1.00 31.97 77 GLY A C 1
ATOM 620 O O . GLY A 1 77 ? 3.259 50.387 39.127 1.00 32.01 77 GLY A O 1
ATOM 621 N N . PRO A 1 78 ? 1.046 50.388 39.543 1.00 33.53 78 PRO A N 1
ATOM 622 C CA . PRO A 1 78 ? 0.604 50.405 38.142 1.00 34.65 78 PRO A CA 1
ATOM 623 C C . PRO A 1 78 ? 1.233 51.533 37.327 1.00 34.51 78 PRO A C 1
ATOM 624 O O . PRO A 1 78 ? 0.995 52.709 37.604 1.00 35.73 78 PRO A O 1
ATOM 628 N N . GLY A 1 79 ? 2.030 51.167 36.325 1.00 33.68 79 GLY A N 1
ATOM 629 C CA . GLY A 1 79 ? 2.675 52.153 35.474 1.00 31.83 79 GLY A CA 1
ATOM 630 C C . GLY A 1 79 ? 3.467 53.204 36.231 1.00 29.98 79 GLY A C 1
ATOM 631 O O . GLY A 1 79 ? 3.539 54.359 35.810 1.00 27.87 79 GLY A O 1
ATOM 632 N N . VAL A 1 80 ? 4.083 52.792 37.333 1.00 28.81 80 VAL A N 1
ATOM 633 C CA . VAL A 1 80 ? 4.857 53.699 38.175 1.00 27.20 80 VAL A CA 1
ATOM 634 C C . VAL A 1 80 ? 6.014 54.406 37.457 1.00 27.13 80 VAL A C 1
ATOM 635 O O . VAL A 1 80 ? 6.328 55.552 37.771 1.00 25.54 80 VAL A O 1
ATOM 639 N N . VAL A 1 81 ? 6.642 53.749 36.485 1.00 26.35 81 VAL A N 1
ATOM 640 C CA . VAL A 1 81 ? 7.753 54.386 35.781 1.00 25.73 81 VAL A CA 1
ATOM 641 C C . VAL A 1 81 ? 7.316 55.659 35.052 1.00 26.15 81 VAL A C 1
ATOM 642 O O . VAL A 1 81 ? 7.884 56.731 35.268 1.00 24.17 81 VAL A O 1
ATOM 646 N N . ALA A 1 82 ? 6.303 55.549 34.200 1.00 26.83 82 ALA A N 1
ATOM 647 C CA . ALA A 1 82 ? 5.827 56.711 33.455 1.00 26.26 82 ALA A CA 1
ATOM 648 C C . ALA A 1 82 ? 5.149 57.737 34.369 1.00 26.35 82 ALA A C 1
ATOM 649 O O . ALA A 1 82 ? 5.282 58.947 34.163 1.00 25.36 82 ALA A O 1
ATOM 651 N N . GLU A 1 83 ? 4.424 57.261 35.374 1.00 25.31 83 GLU A N 1
ATOM 652 C CA . GLU A 1 83 ? 3.754 58.167 36.298 1.00 28.52 83 GLU A CA 1
ATOM 653 C C . GLU A 1 83 ? 4.742 59.023 37.079 1.00 27.22 83 GLU A C 1
ATOM 654 O O . GLU A 1 83 ? 4.555 60.231 37.202 1.00 27.95 83 GLU A O 1
ATOM 660 N N . VAL A 1 84 ? 5.791 58.400 37.609 1.00 26.46 84 VAL A N 1
ATOM 661 C CA . VAL A 1 84 ? 6.798 59.134 38.369 1.00 25.34 84 VAL A CA 1
ATOM 662 C C . VAL A 1 84 ? 7.486 60.144 37.466 1.00 26.00 84 VAL A C 1
ATOM 663 O O . VAL A 1 84 ? 7.789 61.266 37.881 1.00 24.69 84 VAL A O 1
ATOM 667 N N . ARG A 1 85 ? 7.730 59.752 36.222 1.00 26.05 85 ARG A N 1
ATOM 668 C CA . ARG A 1 85 ? 8.348 60.664 35.276 1.00 27.26 85 ARG A CA 1
ATOM 669 C C . ARG A 1 85 ? 7.480 61.915 35.155 1.00 26.38 85 ARG A C 1
ATOM 670 O O . ARG A 1 85 ? 7.980 63.042 35.182 1.00 28.39 85 ARG A O 1
ATOM 678 N N . LYS A 1 86 ? 6.174 61.711 35.041 1.00 26.64 86 LYS A N 1
ATOM 679 C CA . LYS A 1 86 ? 5.236 62.820 34.916 1.00 26.60 86 LYS A CA 1
ATOM 680 C C . LYS A 1 86 ? 5.207 63.657 36.195 1.00 26.34 86 LYS A C 1
ATOM 681 O O . LYS A 1 86 ? 5.170 64.888 36.146 1.00 25.14 86 LYS A O 1
ATOM 687 N N . MET A 1 87 ? 5.227 62.982 37.340 1.00 24.89 87 MET A N 1
ATOM 688 C CA . MET A 1 87 ? 5.201 63.665 38.627 1.00 25.01 87 MET A CA 1
ATOM 689 C C . MET A 1 87 ? 6.434 64.531 38.871 1.00 24.48 87 MET A C 1
ATOM 690 O O . MET A 1 87 ? 6.336 65.596 39.475 1.00 22.75 87 MET A O 1
ATOM 695 N N . MET A 1 88 ? 7.593 64.081 38.405 1.00 24.87 88 MET A N 1
ATOM 696 C CA . MET A 1 88 ? 8.817 64.855 38.598 1.00 26.37 88 MET A CA 1
ATOM 697 C C . MET A 1 88 ? 8.841 66.093 37.716 1.00 26.60 88 MET A C 1
ATOM 698 O O . MET A 1 88 ? 9.373 67.130 38.105 1.00 26.90 88 MET A O 1
ATOM 703 N N . GLY A 1 89 ? 8.264 65.978 36.524 1.00 27.07 89 GLY A N 1
ATOM 704 C CA . GLY A 1 89 ? 8.250 67.100 35.607 1.00 28.13 89 GLY A CA 1
ATOM 705 C C . GLY A 1 89 ? 9.506 67.128 34.752 1.00 29.51 89 GLY A C 1
ATOM 706 O O . GLY A 1 89 ? 10.414 66.316 34.943 1.00 28.24 89 GLY A O 1
ATOM 707 N N . ALA A 1 90 ? 9.554 68.068 33.812 1.00 29.86 90 ALA A N 1
ATOM 708 C CA . ALA A 1 90 ? 10.692 68.212 32.905 1.00 31.64 90 ALA A CA 1
ATOM 709 C C . ALA A 1 90 ? 12.024 68.247 33.644 1.00 32.18 90 ALA A C 1
ATOM 710 O O . ALA A 1 90 ? 12.128 68.803 34.739 1.00 32.03 90 ALA A O 1
ATOM 712 N N . THR A 1 91 ? 13.041 67.648 33.033 1.00 32.91 91 THR A N 1
ATOM 713 C CA . THR A 1 91 ? 14.377 67.601 33.617 1.00 33.91 91 THR A CA 1
ATOM 714 C C . THR A 1 91 ? 14.869 69.010 33.917 1.00 33.76 91 THR A C 1
ATOM 715 O O . THR A 1 91 ? 15.389 69.277 35.005 1.00 32.39 91 THR A O 1
ATOM 719 N N . HIS A 1 92 ? 14.702 69.909 32.951 1.00 33.78 92 HIS A N 1
ATOM 720 C CA . HIS A 1 92 ? 15.095 71.302 33.130 1.00 35.94 92 HIS A CA 1
ATOM 721 C C . HIS A 1 92 ? 13.948 72.018 33.840 1.00 36.71 92 HIS A C 1
ATOM 722 O O . HIS A 1 92 ? 12.857 72.159 33.283 1.00 35.59 92 HIS A O 1
ATOM 729 N N . PRO A 1 93 ? 14.177 72.474 35.083 1.00 37.88 93 PRO A N 1
ATOM 730 C CA . PRO A 1 93 ? 13.157 73.176 35.869 1.00 37.90 93 PRO A CA 1
ATOM 731 C C . PRO A 1 93 ? 12.462 74.313 35.119 1.00 39.67 93 PRO A C 1
ATOM 732 O O . PRO A 1 93 ? 11.337 74.687 35.451 1.00 38.70 93 PRO A O 1
ATOM 736 N N . LYS A 1 94 ? 13.128 74.858 34.106 1.00 39.76 94 LYS A N 1
ATOM 737 C CA . LYS A 1 94 ? 12.545 75.944 33.324 1.00 40.07 94 LYS A CA 1
ATOM 738 C C . LYS A 1 94 ? 11.340 75.441 32.531 1.00 38.21 94 LYS A C 1
ATOM 739 O O . LYS A 1 94 ? 10.399 76.191 32.269 1.00 37.25 94 LYS A O 1
ATOM 745 N N . ASP A 1 95 ? 11.374 74.167 32.150 1.00 35.94 95 ASP A N 1
ATOM 746 C CA . ASP A 1 95 ? 10.280 73.573 31.393 1.00 34.54 95 ASP A CA 1
ATOM 747 C C . ASP A 1 95 ? 9.296 72.829 32.297 1.00 33.49 95 ASP A C 1
ATOM 748 O O . ASP A 1 95 ? 8.193 72.497 31.874 1.00 33.31 95 ASP A O 1
ATOM 753 N N . ALA A 1 96 ? 9.696 72.569 33.539 1.00 32.48 96 ALA A N 1
ATOM 754 C CA . ALA A 1 96 ? 8.842 71.856 34.487 1.00 32.08 96 ALA A CA 1
ATOM 755 C C . ALA A 1 96 ? 7.647 72.710 34.908 1.00 32.04 96 ALA A C 1
ATOM 756 O O . ALA A 1 96 ? 7.810 73.847 35.348 1.00 32.50 96 ALA A O 1
ATOM 758 N N . LEU A 1 97 ? 6.449 72.148 34.786 1.00 31.07 97 LEU A N 1
ATOM 759 C CA . LEU A 1 97 ? 5.223 72.864 35.130 1.00 30.37 97 LEU A CA 1
ATOM 760 C C . LEU A 1 97 ? 4.882 72.830 36.614 1.00 28.93 97 LEU A C 1
ATOM 761 O O . LEU A 1 97 ? 5.210 71.875 37.316 1.00 26.86 97 LEU A O 1
ATOM 766 N N . PRO A 1 98 ? 4.226 73.888 37.113 1.00 27.31 98 PRO A N 1
ATOM 767 C CA . PRO A 1 98 ? 3.842 73.949 38.527 1.00 26.10 98 PRO A CA 1
ATOM 768 C C . PRO A 1 98 ? 2.981 72.726 38.831 1.00 25.08 98 PRO A C 1
ATOM 769 O O . PRO A 1 98 ? 2.220 72.281 37.975 1.00 25.36 98 PRO A O 1
ATOM 773 N N . GLY A 1 99 ? 3.104 72.190 40.042 1.00 24.12 99 GLY A N 1
ATOM 774 C CA . GLY A 1 99 ? 2.348 71.007 40.414 1.00 23.80 99 GLY A CA 1
ATOM 775 C C . GLY A 1 99 ? 3.282 69.816 40.366 1.00 25.00 99 GLY A C 1
ATOM 776 O O . GLY A 1 99 ? 3.056 68.785 40.994 1.00 25.08 99 GLY A O 1
ATOM 777 N N . THR A 1 100 ? 4.357 69.997 39.609 1.00 24.46 100 THR A N 1
ATOM 778 C CA . THR A 1 100 ? 5.399 69.001 39.408 1.00 24.45 100 THR A CA 1
ATOM 779 C C . THR A 1 100 ? 6.463 69.145 40.507 1.00 21.42 100 THR A C 1
ATOM 780 O O . THR A 1 100 ? 6.604 70.214 41.082 1.00 21.75 100 THR A O 1
ATOM 784 N N . ILE A 1 101 ? 7.201 68.079 40.814 1.00 20.93 101 ILE A N 1
ATOM 785 C CA . ILE A 1 101 ? 8.236 68.170 41.849 1.00 20.80 101 ILE A CA 1
ATOM 786 C C . ILE A 1 101 ? 9.301 69.203 41.466 1.00 21.41 101 ILE A C 1
ATOM 787 O O . ILE A 1 101 ? 9.610 70.106 42.243 1.00 19.57 101 ILE A O 1
ATOM 792 N N . ARG A 1 102 ? 9.859 69.091 40.265 1.00 22.26 102 ARG A N 1
ATOM 793 C CA . ARG A 1 102 ? 10.862 70.071 39.846 1.00 22.62 102 ARG A CA 1
ATOM 794 C C . ARG A 1 102 ? 10.212 71.438 39.626 1.00 22.79 102 ARG A C 1
ATOM 795 O O . ARG A 1 102 ? 10.820 72.481 39.881 1.00 23.55 102 ARG A O 1
ATOM 803 N N . GLY A 1 103 ? 8.969 71.435 39.157 1.00 22.97 103 GLY A N 1
ATOM 804 C CA . GLY A 1 103 ? 8.279 72.692 38.933 1.00 23.01 103 GLY A CA 1
ATOM 805 C C . GLY A 1 103 ? 8.059 73.465 40.225 1.00 24.37 103 GLY A C 1
ATOM 806 O O . GLY A 1 103 ? 8.093 74.694 40.236 1.00 25.80 103 GLY A O 1
ATOM 807 N N . ASP A 1 104 ? 7.849 72.751 41.325 1.00 23.07 104 ASP A N 1
ATOM 808 C CA . ASP A 1 104 ? 7.606 73.407 42.606 1.00 23.93 104 ASP A CA 1
ATOM 809 C C . ASP A 1 104 ? 8.856 73.630 43.453 1.00 24.02 104 ASP A C 1
ATOM 810 O O . ASP A 1 104 ? 8.902 74.572 44.243 1.00 24.46 104 ASP A O 1
ATOM 815 N N . PHE A 1 105 ? 9.871 72.784 43.281 1.00 24.47 105 PHE A N 1
ATOM 816 C CA . PHE A 1 105 ? 11.080 72.870 44.104 1.00 25.14 105 PHE A CA 1
ATOM 817 C C . PHE A 1 105 ? 12.429 73.225 43.473 1.00 25.04 105 PHE A C 1
ATOM 818 O O . PHE A 1 105 ? 13.351 73.605 44.189 1.00 23.18 105 PHE A O 1
ATOM 826 N N . ALA A 1 106 ? 12.569 73.095 42.160 1.00 25.88 106 ALA A N 1
ATOM 827 C CA . ALA A 1 106 ? 13.864 73.375 41.542 1.00 28.08 106 ALA A CA 1
ATOM 828 C C . ALA A 1 106 ? 13.915 74.644 40.708 1.00 27.96 106 ALA A C 1
ATOM 829 O O . ALA A 1 106 ? 12.897 75.093 40.178 1.00 29.58 106 ALA A O 1
ATOM 831 N N . THR A 1 107 ? 15.115 75.213 40.594 1.00 31.52 107 THR A N 1
ATOM 832 C CA . THR A 1 107 ? 15.332 76.435 39.819 1.00 32.15 107 THR A CA 1
ATOM 833 C C . THR A 1 107 ? 16.405 76.305 38.731 1.00 33.58 107 THR A C 1
ATOM 834 O O . THR A 1 107 ? 16.372 77.046 37.747 1.00 32.73 107 THR A O 1
ATOM 838 N N . THR A 1 108 ? 17.356 75.387 38.907 1.00 32.90 108 THR A N 1
ATOM 839 C CA . THR A 1 108 ? 18.416 75.199 37.910 1.00 34.20 108 THR A CA 1
ATOM 840 C C . THR A 1 108 ? 18.557 73.739 37.492 1.00 34.09 108 THR A C 1
ATOM 841 O O . THR A 1 108 ? 18.169 72.831 38.227 1.00 32.21 108 THR A O 1
ATOM 845 N N . ILE A 1 109 ? 19.129 73.520 36.310 1.00 34.32 109 ILE A N 1
ATOM 846 C CA . ILE A 1 109 ? 19.319 72.170 35.791 1.00 35.91 109 ILE A CA 1
ATOM 847 C C . ILE A 1 109 ? 20.354 71.353 36.574 1.00 36.03 109 ILE A C 1
ATOM 848 O O . ILE A 1 109 ? 20.147 70.166 36.818 1.00 37.38 109 ILE A O 1
ATOM 853 N N . ASP A 1 110 ? 21.459 71.980 36.970 1.00 36.68 110 ASP A N 1
ATOM 854 C CA . ASP A 1 110 ? 22.499 71.272 37.720 1.00 37.33 110 ASP A CA 1
ATOM 855 C C . ASP A 1 110 ? 21.961 70.712 39.036 1.00 36.49 110 ASP A C 1
ATOM 856 O O . ASP A 1 110 ? 22.269 69.582 39.418 1.00 36.93 110 ASP A O 1
ATOM 861 N N . GLU A 1 111 ? 21.159 71.512 39.729 1.00 33.87 111 GLU A N 1
ATOM 862 C CA . GLU A 1 111 ? 20.575 71.102 41.001 1.00 31.10 111 GLU A CA 1
ATOM 863 C C . GLU A 1 111 ? 19.074 70.961 40.800 1.00 29.23 111 GLU A C 1
ATOM 864 O O . GLU A 1 111 ? 18.299 71.831 41.208 1.00 27.85 111 GLU A O 1
ATOM 870 N N . ASN A 1 112 ? 18.662 69.867 40.166 1.00 26.12 112 ASN A N 1
ATOM 871 C CA . ASN A 1 112 ? 17.249 69.667 39.902 1.00 26.08 112 ASN A CA 1
ATOM 872 C C . ASN A 1 112 ? 16.513 68.720 40.845 1.00 24.46 112 ASN A C 1
ATOM 873 O O . ASN A 1 112 ? 15.556 68.053 40.452 1.00 22.28 112 ASN A O 1
ATOM 878 N N . VAL A 1 113 ? 16.993 68.663 42.086 1.00 24.89 113 VAL A N 1
ATOM 879 C CA . VAL A 1 113 ? 16.350 67.914 43.166 1.00 23.15 113 VAL A CA 1
ATOM 880 C C . VAL A 1 113 ? 16.107 66.412 43.126 1.00 23.64 113 VAL A C 1
ATOM 881 O O . VAL A 1 113 ? 16.215 65.740 44.157 1.00 22.65 113 VAL A O 1
ATOM 885 N N . ILE A 1 114 ? 15.780 65.874 41.959 1.00 24.42 114 ILE A N 1
ATOM 886 C CA . ILE A 1 114 ? 15.422 64.469 41.900 1.00 23.73 114 ILE A CA 1
ATOM 887 C C . ILE A 1 114 ? 15.688 63.800 40.559 1.00 24.68 114 ILE A C 1
ATOM 888 O O . ILE A 1 114 ? 15.836 64.465 39.533 1.00 24.03 114 ILE A O 1
ATOM 893 N N . HIS A 1 115 ? 15.740 62.472 40.592 1.00 25.61 115 HIS A N 1
ATOM 894 C CA . HIS A 1 115 ? 15.937 61.644 39.410 1.00 24.85 115 HIS A CA 1
ATOM 895 C C . HIS A 1 115 ? 14.949 60.488 39.487 1.00 25.68 115 HIS A C 1
ATOM 896 O O . HIS A 1 115 ? 14.651 59.989 40.572 1.00 25.17 115 HIS A O 1
ATOM 903 N N . GLY A 1 116 ? 14.458 60.061 38.331 1.00 26.01 116 GLY A N 1
ATOM 904 C CA . GLY A 1 116 ? 13.537 58.941 38.267 1.00 26.56 116 GLY A CA 1
ATOM 905 C C . GLY A 1 116 ? 13.823 58.168 36.990 1.00 27.31 116 GLY A C 1
ATOM 906 O O . GLY A 1 116 ? 14.057 58.775 35.949 1.00 28.24 116 GLY A O 1
ATOM 907 N N . SER A 1 117 ? 13.810 56.839 37.063 1.00 28.07 117 SER A N 1
ATOM 908 C CA . SER A 1 117 ? 14.077 55.999 35.896 1.00 27.89 117 SER A CA 1
ATOM 909 C C . SER A 1 117 ? 13.279 56.427 34.668 1.00 28.85 117 SER A C 1
ATOM 910 O O . SER A 1 117 ? 12.068 56.637 34.739 1.00 27.39 117 SER A O 1
ATOM 913 N N . ALA A 1 118 ? 13.971 56.541 33.539 1.00 30.38 118 ALA A N 1
ATOM 914 C CA . ALA A 1 118 ? 13.352 56.956 32.289 1.00 31.43 118 ALA A CA 1
ATOM 915 C C . ALA A 1 118 ? 12.490 55.867 31.658 1.00 32.40 118 ALA A C 1
ATOM 916 O O . ALA A 1 118 ? 11.457 56.162 31.057 1.00 32.47 118 ALA A O 1
ATOM 918 N N . THR A 1 119 ? 12.915 54.614 31.794 1.00 33.00 119 THR A N 1
ATOM 919 C CA . THR A 1 119 ? 12.184 53.490 31.211 1.00 33.95 119 THR A CA 1
ATOM 920 C C . THR A 1 119 ? 12.234 52.260 32.107 1.00 35.69 119 THR A C 1
ATOM 921 O O . THR A 1 119 ? 12.983 52.220 33.085 1.00 35.99 119 THR A O 1
ATOM 925 N N . LEU A 1 120 ? 11.437 51.253 31.760 1.00 37.40 120 LEU A N 1
ATOM 926 C CA . LEU A 1 120 ? 11.399 50.008 32.518 1.00 39.75 120 LEU A CA 1
ATOM 927 C C . LEU A 1 120 ? 12.791 49.390 32.570 1.00 40.27 120 LEU A C 1
ATOM 928 O O . LEU A 1 120 ? 13.223 48.894 33.610 1.00 39.28 120 LEU A O 1
ATOM 933 N N . GLU A 1 121 ? 13.487 49.426 31.436 1.00 40.91 121 GLU A N 1
ATOM 934 C CA . GLU A 1 121 ? 14.830 48.868 31.335 1.00 41.65 121 GLU A CA 1
ATOM 935 C C . GLU A 1 121 ? 15.819 49.629 32.206 1.00 39.57 121 GLU A C 1
ATOM 936 O O . GLU A 1 121 ? 16.660 49.023 32.875 1.00 39.25 121 GLU A O 1
ATOM 942 N N . ASP A 1 122 ? 15.726 50.955 32.196 1.00 38.08 122 ASP A N 1
ATOM 943 C CA . ASP A 1 122 ? 16.620 51.765 33.013 1.00 36.77 122 ASP A CA 1
ATOM 944 C C . ASP A 1 122 ? 16.353 51.486 34.486 1.00 35.59 122 ASP A C 1
ATOM 945 O O . ASP A 1 122 ? 17.274 51.495 35.306 1.00 34.15 122 ASP A O 1
ATOM 950 N N . ALA A 1 123 ? 15.089 51.235 34.815 1.00 35.08 123 ALA A N 1
ATOM 951 C CA . ALA A 1 123 ? 14.696 50.956 36.194 1.00 34.58 123 ALA A CA 1
ATOM 952 C C . ALA A 1 123 ? 15.381 49.702 36.731 1.00 34.43 123 ALA A C 1
ATOM 953 O O . ALA A 1 123 ? 15.939 49.715 37.828 1.00 33.47 123 ALA A O 1
ATOM 955 N N . GLN A 1 124 ? 15.336 48.617 35.964 1.00 35.99 124 GLN A N 1
ATOM 956 C CA . GLN A 1 124 ? 15.969 47.374 36.396 1.00 37.05 124 GLN A CA 1
ATOM 957 C C . GLN A 1 124 ? 17.455 47.595 36.641 1.00 35.82 124 GLN A C 1
ATOM 958 O O . GLN A 1 124 ? 18.000 47.153 37.650 1.00 35.41 124 GLN A O 1
ATOM 964 N N . ARG A 1 125 ? 18.110 48.284 35.715 1.00 35.17 125 ARG A N 1
ATOM 965 C CA . ARG A 1 125 ? 19.537 48.549 35.847 1.00 36.43 125 ARG A CA 1
ATOM 966 C C . ARG A 1 125 ? 19.877 49.418 37.058 1.00 33.99 125 ARG A C 1
ATOM 967 O O . ARG A 1 125 ? 20.790 49.103 37.825 1.00 33.34 125 ARG A O 1
ATOM 975 N N . GLU A 1 126 ? 19.143 50.510 37.234 1.00 31.59 126 GLU A N 1
ATOM 976 C CA . GLU A 1 126 ? 19.406 51.413 38.349 1.00 30.41 126 GLU A CA 1
ATOM 977 C C . GLU A 1 126 ? 19.153 50.753 39.701 1.00 28.23 126 GLU A C 1
ATOM 978 O O . GLU A 1 126 ? 19.944 50.900 40.631 1.00 29.51 126 GLU A O 1
ATOM 984 N N . ILE A 1 127 ? 18.058 50.015 39.808 1.00 29.86 127 ILE A N 1
ATOM 985 C CA . ILE A 1 127 ? 17.732 49.338 41.054 1.00 31.19 127 ILE A CA 1
ATOM 986 C C . ILE A 1 127 ? 18.849 48.365 41.446 1.00 31.64 127 ILE A C 1
ATOM 987 O O . ILE A 1 127 ? 19.254 48.297 42.609 1.00 30.27 127 ILE A O 1
ATOM 992 N N . ALA A 1 128 ? 19.362 47.631 40.466 1.00 32.23 128 ALA A N 1
ATOM 993 C CA . ALA A 1 128 ? 20.423 46.658 40.718 1.00 32.34 128 ALA A CA 1
ATOM 994 C C . ALA A 1 128 ? 21.741 47.333 41.086 1.00 33.41 128 ALA A C 1
ATOM 995 O O . ALA A 1 128 ? 22.568 46.765 41.800 1.00 34.04 128 ALA A O 1
ATOM 997 N N . LEU A 1 129 ? 21.924 48.556 40.608 1.00 33.08 129 LEU A N 1
ATOM 998 C CA . LEU A 1 129 ? 23.147 49.299 40.865 1.00 33.69 129 LEU A CA 1
ATOM 999 C C . LEU A 1 129 ? 23.177 50.002 42.228 1.00 33.36 129 LEU A C 1
ATOM 1000 O O . LEU A 1 129 ? 24.210 50.032 42.898 1.00 33.40 129 LEU A O 1
ATOM 1005 N N . PHE A 1 130 ? 22.040 50.559 42.635 1.00 32.18 130 PHE A N 1
ATOM 1006 C CA . PHE A 1 130 ? 21.942 51.294 43.899 1.00 30.65 130 PHE A CA 1
ATOM 1007 C C . PHE A 1 130 ? 21.563 50.477 45.137 1.00 29.84 130 PHE A C 1
ATOM 1008 O O . PHE A 1 130 ? 21.920 50.844 46.257 1.00 31.39 130 PHE A O 1
ATOM 1016 N N . PHE A 1 131 ? 20.839 49.382 44.937 1.00 30.23 131 PHE A N 1
ATOM 1017 C CA . PHE A 1 131 ? 20.379 48.544 46.043 1.00 32.26 131 PHE A CA 1
ATOM 1018 C C . PHE A 1 131 ? 20.899 47.111 46.027 1.00 34.37 131 PHE A C 1
ATOM 1019 O O . PHE A 1 131 ? 21.133 46.543 44.965 1.00 34.53 131 PHE A O 1
ATOM 1027 N N . ARG A 1 132 ? 21.072 46.535 47.216 1.00 35.73 132 ARG A N 1
ATOM 1028 C CA . ARG A 1 132 ? 21.482 45.140 47.330 1.00 36.29 132 ARG A CA 1
ATOM 1029 C C . ARG A 1 132 ? 20.137 44.434 47.153 1.00 36.60 132 ARG A C 1
ATOM 1030 O O . ARG A 1 132 ? 19.109 44.945 47.600 1.00 36.25 132 ARG A O 1
ATOM 1038 N N . PRO A 1 133 ? 20.115 43.261 46.499 1.00 37.03 133 PRO A N 1
ATOM 1039 C CA . PRO A 1 133 ? 18.854 42.536 46.291 1.00 36.75 133 PRO A CA 1
ATOM 1040 C C . PRO A 1 133 ? 17.997 42.333 47.548 1.00 37.47 133 PRO A C 1
ATOM 1041 O O . PRO A 1 133 ? 16.768 42.410 47.489 1.00 37.74 133 PRO A O 1
ATOM 1045 N N . GLU A 1 134 ? 18.640 42.077 48.683 1.00 36.38 134 GLU A N 1
ATOM 1046 C CA . GLU A 1 134 ? 17.905 41.854 49.925 1.00 36.69 134 GLU A CA 1
ATOM 1047 C C . GLU A 1 134 ? 17.258 43.128 50.479 1.00 35.85 134 GLU A C 1
ATOM 1048 O O . GLU A 1 134 ? 16.471 43.069 51.425 1.00 33.62 134 GLU A O 1
ATOM 1054 N N . GLU A 1 135 ? 17.589 44.274 49.893 1.00 33.42 135 GLU A N 1
ATOM 1055 C CA . GLU A 1 135 ? 17.031 45.541 50.351 1.00 33.13 135 GLU A CA 1
ATOM 1056 C C . GLU A 1 135 ? 15.686 45.864 49.703 1.00 32.89 135 GLU A C 1
ATOM 1057 O O . GLU A 1 135 ? 15.034 46.845 50.063 1.00 31.72 135 GLU A O 1
ATOM 1063 N N . LEU A 1 136 ? 15.273 45.035 48.750 1.00 32.13 136 LEU A N 1
ATOM 1064 C CA . LEU A 1 136 ? 13.990 45.223 48.079 1.00 32.91 136 LEU A CA 1
ATOM 1065 C C . LEU A 1 136 ? 12.966 44.398 48.847 1.00 34.14 136 LEU A C 1
ATOM 1066 O O . LEU A 1 136 ? 13.148 43.194 49.027 1.00 33.52 136 LEU A O 1
ATOM 1071 N N . LEU A 1 137 ? 11.897 45.046 49.304 1.00 33.81 137 LEU A N 1
ATOM 1072 C CA . LEU A 1 137 ? 10.863 44.365 50.075 1.00 34.73 137 LEU A CA 1
ATOM 1073 C C . LEU A 1 137 ? 9.498 44.452 49.404 1.00 34.88 137 LEU A C 1
ATOM 1074 O O . LEU A 1 137 ? 8.557 43.813 49.916 1.00 35.87 137 LEU A O 1
ATOM 1080 N N . MET B 1 1 ? 26.333 66.807 69.032 1.00 44.70 1 MET B N 1
ATOM 1081 C CA . MET B 1 1 ? 26.227 65.643 68.109 1.00 42.45 1 MET B CA 1
ATOM 1082 C C . MET B 1 1 ? 25.272 64.588 68.661 1.00 37.85 1 MET B C 1
ATOM 1083 O O . MET B 1 1 ? 25.353 63.420 68.285 1.00 36.18 1 MET B O 1
ATOM 1088 N N . GLU B 1 2 ? 24.374 64.994 69.556 1.00 33.80 2 GLU B N 1
ATOM 1089 C CA . GLU B 1 2 ? 23.423 64.049 70.135 1.00 30.17 2 GLU B CA 1
ATOM 1090 C C . GLU B 1 2 ? 22.575 63.446 69.015 1.00 28.08 2 GLU B C 1
ATOM 1091 O O . GLU B 1 2 ? 22.304 64.104 68.009 1.00 27.56 2 GLU B O 1
ATOM 1097 N N . ARG B 1 3 ? 22.165 62.195 69.188 1.00 26.16 3 ARG B N 1
ATOM 1098 C CA . ARG B 1 3 ? 21.355 61.521 68.183 1.00 26.08 3 ARG B CA 1
ATOM 1099 C C . ARG B 1 3 ? 20.345 60.581 68.825 1.00 25.38 3 ARG B C 1
ATOM 1100 O O . ARG B 1 3 ? 20.511 60.150 69.968 1.00 24.47 3 ARG B O 1
ATOM 1108 N N . THR B 1 4 ? 19.291 60.266 68.086 1.00 22.66 4 THR B N 1
ATOM 1109 C CA . THR B 1 4 ? 18.279 59.367 68.598 1.00 22.15 4 THR B CA 1
ATOM 1110 C C . THR B 1 4 ? 17.819 58.437 67.490 1.00 23.39 4 THR B C 1
ATOM 1111 O O . THR B 1 4 ? 18.048 58.700 66.299 1.00 23.38 4 THR B O 1
ATOM 1115 N N . PHE B 1 5 ? 17.188 57.340 67.892 1.00 22.46 5 PHE B N 1
ATOM 1116 C CA . PHE B 1 5 ? 16.681 56.355 66.953 1.00 22.04 5 PHE B CA 1
ATOM 1117 C C . PHE B 1 5 ? 15.163 56.441 66.874 1.00 22.48 5 PHE B C 1
ATOM 1118 O O . PHE B 1 5 ? 14.476 56.455 67.896 1.00 20.40 5 PHE B O 1
ATOM 1126 N N . VAL B 1 6 ? 14.645 56.502 65.654 1.00 20.75 6 VAL B N 1
ATOM 1127 C CA . VAL B 1 6 ? 13.210 56.563 65.438 1.00 20.77 6 VAL B CA 1
ATOM 1128 C C . VAL B 1 6 ? 12.776 55.480 64.466 1.00 23.25 6 VAL B C 1
ATOM 1129 O O . VAL B 1 6 ? 13.465 55.195 63.479 1.00 22.45 6 VAL B O 1
ATOM 1133 N N . MET B 1 7 ? 11.630 54.874 64.749 1.00 21.82 7 MET B N 1
ATOM 1134 C CA . MET B 1 7 ? 11.096 53.854 63.868 1.00 22.14 7 MET B CA 1
ATOM 1135 C C . MET B 1 7 ? 9.636 54.137 63.574 1.00 21.54 7 MET B C 1
ATOM 1136 O O . MET B 1 7 ? 8.836 54.325 64.491 1.00 21.36 7 MET B O 1
ATOM 1141 N N . ILE B 1 8 ? 9.296 54.201 62.291 1.00 20.38 8 ILE B N 1
ATOM 1142 C CA . ILE B 1 8 ? 7.909 54.391 61.900 1.00 20.84 8 ILE B CA 1
ATOM 1143 C C . ILE B 1 8 ? 7.431 52.951 61.790 1.00 22.05 8 ILE B C 1
ATOM 1144 O O . ILE B 1 8 ? 7.890 52.198 60.926 1.00 23.27 8 ILE B O 1
ATOM 1149 N N . LYS B 1 9 ? 6.542 52.571 62.703 1.00 22.33 9 LYS B N 1
ATOM 1150 C CA . LYS B 1 9 ? 6.011 51.216 62.786 1.00 22.63 9 LYS B CA 1
ATOM 1151 C C . LYS B 1 9 ? 5.259 50.755 61.542 1.00 21.92 9 LYS B C 1
ATOM 1152 O O . LYS B 1 9 ? 4.936 51.558 60.672 1.00 23.14 9 LYS B O 1
ATOM 1158 N N . PRO B 1 10 ? 4.966 49.446 61.444 1.00 22.43 10 PRO B N 1
ATOM 1159 C CA . PRO B 1 10 ? 4.258 48.910 60.277 1.00 22.23 10 PRO B CA 1
ATOM 1160 C C . PRO B 1 10 ? 2.973 49.639 59.913 1.00 23.16 10 PRO B C 1
ATOM 1161 O O . PRO B 1 10 ? 2.668 49.816 58.731 1.00 22.36 10 PRO B O 1
ATOM 1165 N N . ASP B 1 11 ? 2.220 50.055 60.925 1.00 21.67 11 ASP B N 1
ATOM 1166 C CA . ASP B 1 11 ? 0.969 50.765 60.693 1.00 22.94 11 ASP B CA 1
ATOM 1167 C C . ASP B 1 11 ? 1.224 52.147 60.095 1.00 23.07 11 ASP B C 1
ATOM 1168 O O . ASP B 1 11 ? 0.469 52.604 59.239 1.00 23.95 11 ASP B O 1
ATOM 1173 N N . GLY B 1 12 ? 2.283 52.811 60.550 1.00 23.89 12 GLY B N 1
ATOM 1174 C CA . GLY B 1 12 ? 2.602 54.122 60.015 1.00 22.65 12 GLY B CA 1
ATOM 1175 C C . GLY B 1 12 ? 2.979 54.005 58.547 1.00 22.60 12 GLY B C 1
ATOM 1176 O O . GLY B 1 12 ? 2.617 54.850 57.733 1.00 21.78 12 GLY B O 1
ATOM 1177 N N . VAL B 1 13 ? 3.698 52.941 58.203 1.00 21.11 13 VAL B N 1
ATOM 1178 C CA . VAL B 1 13 ? 4.116 52.734 56.822 1.00 22.56 13 VAL B CA 1
ATOM 1179 C C . VAL B 1 13 ? 2.943 52.397 55.902 1.00 23.03 13 VAL B C 1
ATOM 1180 O O . VAL B 1 13 ? 2.790 53.010 54.842 1.00 22.96 13 VAL B O 1
ATOM 1184 N N . ARG B 1 14 ? 2.109 51.437 56.294 1.00 24.86 14 ARG B N 1
ATOM 1185 C CA . ARG B 1 14 ? 0.981 51.073 55.441 1.00 26.72 14 ARG B CA 1
ATOM 1186 C C . ARG B 1 14 ? -0.041 52.193 55.282 1.00 25.57 14 ARG B C 1
ATOM 1187 O O . ARG B 1 14 ? -0.753 52.241 54.284 1.00 25.38 14 ARG B O 1
ATOM 1195 N N . ARG B 1 15 ? -0.117 53.102 56.249 1.00 24.95 15 ARG B N 1
ATOM 1196 C CA . ARG B 1 15 ? -1.065 54.209 56.131 1.00 23.84 15 ARG B CA 1
ATOM 1197 C C . ARG B 1 15 ? -0.478 55.372 55.319 1.00 24.63 15 ARG B C 1
ATOM 1198 O O . ARG B 1 15 ? -1.131 56.399 55.128 1.00 24.18 15 ARG B O 1
ATOM 1206 N N . GLY B 1 16 ? 0.753 55.198 54.839 1.00 22.96 16 GLY B N 1
ATOM 1207 C CA . GLY B 1 16 ? 1.406 56.227 54.040 1.00 23.07 16 GLY B CA 1
ATOM 1208 C C . GLY B 1 16 ? 1.754 57.505 54.785 1.00 22.79 16 GLY B C 1
ATOM 1209 O O . GLY B 1 16 ? 1.583 58.602 54.254 1.00 22.42 16 GLY B O 1
ATOM 1210 N N . LEU B 1 17 ? 2.260 57.366 56.008 1.00 21.67 17 LEU B N 1
ATOM 1211 C CA . LEU B 1 17 ? 2.617 58.514 56.835 1.00 22.08 17 LEU B CA 1
ATOM 1212 C C . LEU B 1 17 ? 4.120 58.778 56.903 1.00 21.47 17 LEU B C 1
ATOM 1213 O O . LEU B 1 17 ? 4.560 59.674 57.624 1.00 21.63 17 LEU B O 1
ATOM 1218 N N . VAL B 1 18 ? 4.909 58.011 56.159 1.00 21.42 18 VAL B N 1
ATOM 1219 C CA . VAL B 1 18 ? 6.361 58.182 56.200 1.00 19.67 18 VAL B CA 1
ATOM 1220 C C . VAL B 1 18 ? 6.830 59.588 55.846 1.00 19.89 18 VAL B C 1
ATOM 1221 O O . VAL B 1 18 ? 7.561 60.205 56.616 1.00 18.91 18 VAL B O 1
ATOM 1225 N N . GLY B 1 19 ? 6.416 60.090 54.684 1.00 20.16 19 GLY B N 1
ATOM 1226 C CA . GLY B 1 19 ? 6.824 61.419 54.263 1.00 20.18 19 GLY B CA 1
ATOM 1227 C C . GLY B 1 19 ? 6.388 62.539 55.191 1.00 19.92 19 GLY B C 1
ATOM 1228 O O . GLY B 1 19 ? 7.179 63.425 55.515 1.00 18.23 19 GLY B O 1
ATOM 1229 N N . GLU B 1 20 ? 5.124 62.515 55.607 1.00 20.52 20 GLU B N 1
ATOM 1230 C CA . GLU B 1 20 ? 4.596 63.538 56.511 1.00 22.53 20 GLU B CA 1
ATOM 1231 C C . GLU B 1 20 ? 5.392 63.595 57.804 1.00 20.34 20 GLU B C 1
ATOM 1232 O O . GLU B 1 20 ? 5.691 64.673 58.315 1.00 21.33 20 GLU B O 1
ATOM 1238 N N . ILE B 1 21 ? 5.732 62.429 58.336 1.00 19.49 21 ILE B N 1
ATOM 1239 C CA . ILE B 1 21 ? 6.488 62.363 59.580 1.00 20.42 21 ILE B CA 1
ATOM 1240 C C . ILE B 1 21 ? 7.915 62.866 59.383 1.00 19.46 21 ILE B C 1
ATOM 1241 O O . ILE B 1 21 ? 8.406 63.689 60.163 1.00 19.56 21 ILE B O 1
ATOM 1246 N N . LEU B 1 22 ? 8.587 62.385 58.343 1.00 20.01 22 LEU B N 1
ATOM 1247 C CA . LEU B 1 22 ? 9.945 62.845 58.072 1.00 21.39 22 LEU B CA 1
ATOM 1248 C C . LEU B 1 22 ? 9.949 64.362 57.902 1.00 19.60 22 LEU B C 1
ATOM 1249 O O . LEU B 1 22 ? 10.840 65.044 58.396 1.00 20.66 22 LEU B O 1
ATOM 1254 N N . ALA B 1 23 ? 8.945 64.881 57.198 1.00 20.05 23 ALA B N 1
ATOM 1255 C CA . ALA B 1 23 ? 8.842 66.319 56.952 1.00 18.69 23 ALA B CA 1
ATOM 1256 C C . ALA B 1 23 ? 8.809 67.129 58.248 1.00 19.04 23 ALA B C 1
ATOM 1257 O O . ALA B 1 23 ? 9.341 68.240 58.306 1.00 20.52 23 ALA B O 1
ATOM 1259 N N . ARG B 1 24 ? 8.182 66.579 59.283 1.00 17.30 24 ARG B N 1
ATOM 1260 C CA . ARG B 1 24 ? 8.112 67.271 60.562 1.00 18.72 24 ARG B CA 1
ATOM 1261 C C . ARG B 1 24 ? 9.502 67.373 61.170 1.00 18.39 24 ARG B C 1
ATOM 1262 O O . ARG B 1 24 ? 9.858 68.394 61.750 1.00 17.90 24 ARG B O 1
ATOM 1270 N N . PHE B 1 25 ? 10.299 66.317 61.032 1.00 18.32 25 PHE B N 1
ATOM 1271 C CA . PHE B 1 25 ? 11.651 66.342 61.582 1.00 19.13 25 PHE B CA 1
ATOM 1272 C C . PHE B 1 25 ? 12.571 67.254 60.775 1.00 19.30 25 PHE B C 1
ATOM 1273 O O . PHE B 1 25 ? 13.449 67.910 61.332 1.00 19.15 25 PHE B O 1
ATOM 1281 N N . GLU B 1 26 ? 12.365 67.306 59.463 1.00 21.02 26 GLU B N 1
ATOM 1282 C CA . GLU B 1 26 ? 13.178 68.169 58.609 1.00 20.86 26 GLU B CA 1
ATOM 1283 C C . GLU B 1 26 ? 12.863 69.651 58.831 1.00 20.90 26 GLU B C 1
ATOM 1284 O O . GLU B 1 26 ? 13.776 70.477 58.902 1.00 19.51 26 GLU B O 1
ATOM 1290 N N . ARG B 1 27 ? 11.581 69.996 58.940 1.00 19.93 27 ARG B N 1
ATOM 1291 C CA . ARG B 1 27 ? 11.213 71.396 59.156 1.00 20.51 27 ARG B CA 1
ATOM 1292 C C . ARG B 1 27 ? 11.672 71.865 60.534 1.00 20.12 27 ARG B C 1
ATOM 1293 O O . ARG B 1 27 ? 11.919 73.052 60.750 1.00 19.58 27 ARG B O 1
ATOM 1301 N N . LYS B 1 28 ? 11.795 70.921 61.461 1.00 20.48 28 LYS B N 1
ATOM 1302 C CA . LYS B 1 28 ? 12.252 71.217 62.818 1.00 21.26 28 LYS B CA 1
ATOM 1303 C C . LYS B 1 28 ? 13.737 71.595 62.771 1.00 23.56 28 LYS B C 1
ATOM 1304 O O . LYS B 1 28 ? 14.217 72.390 63.585 1.00 23.75 28 LYS B O 1
ATOM 1310 N N . GLY B 1 29 ? 14.459 71.027 61.809 1.00 22.37 29 GLY B N 1
ATOM 1311 C CA . GLY B 1 29 ? 15.875 71.328 61.680 1.00 22.29 29 GLY B CA 1
ATOM 1312 C C . GLY B 1 29 ? 16.808 70.190 62.056 1.00 24.11 29 GLY B C 1
ATOM 1313 O O . GLY B 1 29 ? 18.028 70.378 62.115 1.00 23.48 29 GLY B O 1
ATOM 1314 N N . PHE B 1 30 ? 16.256 69.011 62.328 1.00 22.39 30 PHE B N 1
ATOM 1315 C CA . PHE B 1 30 ? 17.096 67.867 62.674 1.00 24.08 30 PHE B CA 1
ATOM 1316 C C . PHE B 1 30 ? 17.717 67.279 61.416 1.00 25.30 30 PHE B C 1
ATOM 1317 O O . PHE B 1 30 ? 17.143 67.371 60.328 1.00 26.12 30 PHE B O 1
ATOM 1325 N N . ARG B 1 31 ? 18.890 66.674 61.567 1.00 25.14 31 ARG B N 1
ATOM 1326 C CA . ARG B 1 31 ? 19.587 66.067 60.440 1.00 25.45 31 ARG B CA 1
ATOM 1327 C C . ARG B 1 31 ? 19.329 64.568 60.385 1.00 24.03 31 ARG B C 1
ATOM 1328 O O . ARG B 1 31 ? 19.362 63.890 61.409 1.00 22.73 31 ARG B O 1
ATOM 1336 N N . ILE B 1 32 ? 19.054 64.056 59.189 1.00 23.38 32 ILE B N 1
ATOM 1337 C CA . ILE B 1 32 ? 18.829 62.627 59.017 1.00 23.78 32 ILE B CA 1
ATOM 1338 C C . ILE B 1 32 ? 20.220 62.022 58.832 1.00 23.58 32 ILE B C 1
ATOM 1339 O O . ILE B 1 32 ? 20.880 62.268 57.822 1.00 23.74 32 ILE B O 1
ATOM 1344 N N . ALA B 1 33 ? 20.666 61.245 59.813 1.00 23.19 33 ALA B N 1
ATOM 1345 C CA . ALA B 1 33 ? 21.988 60.633 59.760 1.00 23.78 33 ALA B CA 1
ATOM 1346 C C . ALA B 1 33 ? 21.941 59.224 59.190 1.00 24.02 33 ALA B C 1
ATOM 1347 O O . ALA B 1 33 ? 22.966 58.680 58.783 1.00 22.67 33 ALA B O 1
ATOM 1349 N N . ALA B 1 34 ? 20.750 58.636 59.179 1.00 21.14 34 ALA B N 1
ATOM 1350 C CA . ALA B 1 34 ? 20.557 57.288 58.657 1.00 22.36 34 ALA B CA 1
ATOM 1351 C C . ALA B 1 34 ? 19.077 57.104 58.347 1.00 22.66 34 ALA B C 1
ATOM 1352 O O . ALA B 1 34 ? 18.227 57.766 58.947 1.00 19.84 34 ALA B O 1
ATOM 1354 N N . LEU B 1 35 ? 18.771 56.207 57.413 1.00 21.03 35 LEU B N 1
ATOM 1355 C CA . LEU B 1 35 ? 17.388 55.961 57.022 1.00 21.47 35 LEU B CA 1
ATOM 1356 C C . LEU B 1 35 ? 17.281 54.736 56.126 1.00 22.71 35 LEU B C 1
ATOM 1357 O O . LEU B 1 35 ? 18.077 54.568 55.200 1.00 23.50 35 LEU B O 1
ATOM 1362 N N . LYS B 1 36 ? 16.300 53.881 56.398 1.00 22.94 36 LYS B N 1
ATOM 1363 C CA . LYS B 1 36 ? 16.097 52.701 55.572 1.00 24.33 36 LYS B CA 1
ATOM 1364 C C . LYS B 1 36 ? 14.795 51.981 55.865 1.00 24.00 36 LYS B C 1
ATOM 1365 O O . LYS B 1 36 ? 14.302 51.987 56.997 1.00 24.58 36 LYS B O 1
ATOM 1371 N N . LEU B 1 37 ? 14.234 51.379 54.823 1.00 22.85 37 LEU B N 1
ATOM 1372 C CA . LEU B 1 37 ? 13.018 50.588 54.939 1.00 23.00 37 LEU B CA 1
ATOM 1373 C C . LEU B 1 37 ? 13.554 49.189 55.212 1.00 25.43 37 LEU B C 1
ATOM 1374 O O . LEU B 1 37 ? 14.467 48.737 54.522 1.00 25.19 37 LEU B O 1
ATOM 1379 N N . MET B 1 38 ? 13.005 48.504 56.205 1.00 24.58 38 MET B N 1
ATOM 1380 C CA . MET B 1 38 ? 13.492 47.171 56.525 1.00 27.58 38 MET B CA 1
ATOM 1381 C C . MET B 1 38 ? 12.380 46.297 57.071 1.00 28.34 38 MET B C 1
ATOM 1382 O O . MET B 1 38 ? 11.319 46.788 57.459 1.00 29.31 38 MET B O 1
ATOM 1387 N N . GLN B 1 39 ? 12.628 44.994 57.086 1.00 29.91 39 GLN B N 1
ATOM 1388 C CA . GLN B 1 39 ? 11.673 44.027 57.610 1.00 31.58 39 GLN B CA 1
ATOM 1389 C C . GLN B 1 39 ? 12.349 43.434 58.832 1.00 32.48 39 GLN B C 1
ATOM 1390 O O . GLN B 1 39 ? 13.405 42.819 58.721 1.00 34.21 39 GLN B O 1
ATOM 1396 N N . ILE B 1 40 ? 11.755 43.638 60.001 1.00 32.59 40 ILE B N 1
ATOM 1397 C CA . ILE B 1 40 ? 12.328 43.122 61.233 1.00 32.07 40 ILE B CA 1
ATOM 1398 C C . ILE B 1 40 ? 12.039 41.633 61.358 1.00 33.99 40 ILE B C 1
ATOM 1399 O O . ILE B 1 40 ? 10.887 41.207 61.272 1.00 31.50 40 ILE B O 1
ATOM 1404 N N . SER B 1 41 ? 13.089 40.844 61.553 1.00 35.69 41 SER B N 1
ATOM 1405 C CA . SER B 1 41 ? 12.931 39.402 61.690 1.00 39.14 41 SER B CA 1
ATOM 1406 C C . SER B 1 41 ? 12.437 39.065 63.091 1.00 40.72 41 SER B C 1
ATOM 1407 O O . SER B 1 41 ? 12.528 39.884 64.007 1.00 39.55 41 SER B O 1
ATOM 1410 N N . GLN B 1 42 ? 11.916 37.853 63.246 1.00 43.07 42 GLN B N 1
ATOM 1411 C CA . GLN B 1 42 ? 11.402 37.390 64.525 1.00 44.54 42 GLN B CA 1
ATOM 1412 C C . GLN B 1 42 ? 12.477 37.502 65.600 1.00 44.00 42 GLN B C 1
ATOM 1413 O O . GLN B 1 42 ? 12.241 38.063 66.668 1.00 43.32 42 GLN B O 1
ATOM 1419 N N . GLU B 1 43 ? 13.662 36.975 65.311 1.00 44.70 43 GLU B N 1
ATOM 1420 C CA . GLU B 1 43 ? 14.759 37.021 66.268 1.00 46.33 43 GLU B CA 1
ATOM 1421 C C . GLU B 1 43 ? 15.178 38.448 66.611 1.00 44.97 43 GLU B C 1
ATOM 1422 O O . GLU B 1 43 ? 15.370 38.777 67.781 1.00 44.79 43 GLU B O 1
ATOM 1428 N N . LEU B 1 44 ? 15.318 39.293 65.594 1.00 43.82 44 LEU B N 1
ATOM 1429 C CA . LEU B 1 44 ? 15.718 40.677 65.815 1.00 43.02 44 LEU B CA 1
ATOM 1430 C C . LEU B 1 44 ? 14.729 41.395 66.731 1.00 42.18 44 LEU B C 1
ATOM 1431 O O . LEU B 1 44 ? 15.127 42.089 67.667 1.00 41.19 44 LEU B O 1
ATOM 1436 N N . ALA B 1 45 ? 13.440 41.224 66.457 1.00 41.62 45 ALA B N 1
ATOM 1437 C CA . ALA B 1 45 ? 12.403 41.859 67.261 1.00 43.47 45 ALA B CA 1
ATOM 1438 C C . ALA B 1 45 ? 12.487 41.412 68.717 1.00 44.30 45 ALA B C 1
ATOM 1439 O O . ALA B 1 45 ? 12.392 42.230 69.632 1.00 44.42 45 ALA B O 1
ATOM 1441 N N . GLU B 1 46 ? 12.664 40.110 68.925 1.00 45.71 46 GLU B N 1
ATOM 1442 C CA . GLU B 1 46 ? 12.754 39.558 70.274 1.00 47.97 46 GLU B CA 1
ATOM 1443 C C . GLU B 1 46 ? 13.954 40.107 71.036 1.00 48.11 46 GLU B C 1
ATOM 1444 O O . GLU B 1 46 ? 13.894 40.294 72.251 1.00 48.30 46 GLU B O 1
ATOM 1450 N N . ARG B 1 47 ? 15.044 40.368 70.323 1.00 48.99 47 ARG B N 1
ATOM 1451 C CA . ARG B 1 47 ? 16.239 40.918 70.951 1.00 49.95 47 ARG B CA 1
ATOM 1452 C C . ARG B 1 47 ? 15.945 42.351 71.375 1.00 49.61 47 ARG B C 1
ATOM 1453 O O . ARG B 1 47 ? 16.328 42.781 72.462 1.00 49.87 47 ARG B O 1
ATOM 1461 N N . HIS B 1 48 ? 15.262 43.087 70.505 1.00 49.13 48 HIS B N 1
ATOM 1462 C CA . HIS B 1 48 ? 14.909 44.473 70.782 1.00 49.01 48 HIS B CA 1
ATOM 1463 C C . HIS B 1 48 ? 14.070 44.570 72.050 1.00 49.62 48 HIS B C 1
ATOM 1464 O O . HIS B 1 48 ? 14.343 45.393 72.922 1.00 49.34 48 HIS B O 1
ATOM 1471 N N . TYR B 1 49 ? 13.049 43.723 72.144 1.00 50.49 49 TYR B N 1
ATOM 1472 C CA . TYR B 1 49 ? 12.168 43.703 73.307 1.00 52.59 49 TYR B CA 1
ATOM 1473 C C . TYR B 1 49 ? 12.638 42.655 74.311 1.00 55.26 49 TYR B C 1
ATOM 1474 O O . TYR B 1 49 ? 11.834 42.096 75.055 1.00 56.67 49 TYR B O 1
ATOM 1483 N N . ALA B 1 50 ? 13.942 42.394 74.328 1.00 58.19 50 ALA B N 1
ATOM 1484 C CA . ALA B 1 50 ? 14.526 41.399 75.225 1.00 60.93 50 ALA B CA 1
ATOM 1485 C C . ALA B 1 50 ? 14.162 41.614 76.692 1.00 63.16 50 ALA B C 1
ATOM 1486 O O . ALA B 1 50 ? 13.868 40.661 77.414 1.00 62.99 50 ALA B O 1
ATOM 1488 N N . GLU B 1 51 ? 14.186 42.868 77.129 1.00 66.01 51 GLU B N 1
ATOM 1489 C CA . GLU B 1 51 ? 13.870 43.202 78.512 1.00 69.14 51 GLU B CA 1
ATOM 1490 C C . GLU B 1 51 ? 12.451 42.798 78.906 1.00 70.33 51 GLU B C 1
ATOM 1491 O O . GLU B 1 51 ? 12.164 42.587 80.084 1.00 70.81 51 GLU B O 1
ATOM 1497 N N . HIS B 1 52 ? 11.569 42.683 77.917 1.00 71.51 52 HIS B N 1
ATOM 1498 C CA . HIS B 1 52 ? 10.180 42.312 78.168 1.00 72.55 52 HIS B CA 1
ATOM 1499 C C . HIS B 1 52 ? 9.924 40.840 77.849 1.00 73.21 52 HIS B C 1
ATOM 1500 O O . HIS B 1 52 ? 8.775 40.407 77.765 1.00 73.05 52 HIS B O 1
ATOM 1507 N N . ARG B 1 53 ? 10.999 40.078 77.676 1.00 74.19 53 ARG B N 1
ATOM 1508 C CA . ARG B 1 53 ? 10.900 38.658 77.349 1.00 75.62 53 ARG B CA 1
ATOM 1509 C C . ARG B 1 53 ? 9.975 37.886 78.287 1.00 75.94 53 ARG B C 1
ATOM 1510 O O . ARG B 1 53 ? 9.405 36.865 77.902 1.00 75.61 53 ARG B O 1
ATOM 1518 N N . GLU B 1 54 ? 9.822 38.375 79.514 1.00 76.91 54 GLU B N 1
ATOM 1519 C CA . GLU B 1 54 ? 8.975 37.706 80.493 1.00 77.72 54 GLU B CA 1
ATOM 1520 C C . GLU B 1 54 ? 7.601 38.354 80.632 1.00 77.68 54 GLU B C 1
ATOM 1521 O O . GLU B 1 54 ? 6.713 37.807 81.286 1.00 77.98 54 GLU B O 1
ATOM 1527 N N . LYS B 1 55 ? 7.429 39.520 80.018 1.00 77.39 55 LYS B N 1
ATOM 1528 C CA . LYS B 1 55 ? 6.155 40.231 80.069 1.00 76.76 55 LYS B CA 1
ATOM 1529 C C . LYS B 1 55 ? 5.097 39.421 79.319 1.00 76.02 55 LYS B C 1
ATOM 1530 O O . LYS B 1 55 ? 5.427 38.570 78.491 1.00 76.31 55 LYS B O 1
ATOM 1536 N N . PRO B 1 56 ? 3.809 39.671 79.604 1.00 74.88 56 PRO B N 1
ATOM 1537 C CA . PRO B 1 56 ? 2.722 38.949 78.937 1.00 73.79 56 PRO B CA 1
ATOM 1538 C C . PRO B 1 56 ? 2.396 39.548 77.569 1.00 72.54 56 PRO B C 1
ATOM 1539 O O . PRO B 1 56 ? 1.779 38.899 76.724 1.00 72.67 56 PRO B O 1
ATOM 1543 N N . PHE B 1 57 ? 2.820 40.790 77.364 1.00 70.76 57 PHE B N 1
ATOM 1544 C CA . PHE B 1 57 ? 2.572 41.495 76.114 1.00 69.01 57 PHE B CA 1
ATOM 1545 C C . PHE B 1 57 ? 3.737 41.365 75.135 1.00 67.19 57 PHE B C 1
ATOM 1546 O O . PHE B 1 57 ? 3.693 41.911 74.033 1.00 67.07 57 PHE B O 1
ATOM 1554 N N . PHE B 1 58 ? 4.776 40.641 75.543 1.00 65.18 58 PHE B N 1
ATOM 1555 C CA . PHE B 1 58 ? 5.953 40.445 74.701 1.00 62.88 58 PHE B CA 1
ATOM 1556 C C . PHE B 1 58 ? 5.591 39.860 73.339 1.00 61.61 58 PHE B C 1
ATOM 1557 O O . PHE B 1 58 ? 6.020 40.374 72.306 1.00 61.67 58 PHE B O 1
ATOM 1565 N N . PRO B 1 59 ? 4.802 38.772 73.316 1.00 59.82 59 PRO B N 1
ATOM 1566 C CA . PRO B 1 59 ? 4.419 38.170 72.035 1.00 58.56 59 PRO B CA 1
ATOM 1567 C C . PRO B 1 59 ? 3.679 39.165 71.142 1.00 57.40 59 PRO B C 1
ATOM 1568 O O . PRO B 1 59 ? 3.827 39.149 69.920 1.00 56.89 59 PRO B O 1
ATOM 1572 N N . GLY B 1 60 ? 2.884 40.030 71.767 1.00 56.03 60 GLY B N 1
ATOM 1573 C CA . GLY B 1 60 ? 2.129 41.024 71.024 1.00 54.37 60 GLY B CA 1
ATOM 1574 C C . GLY B 1 60 ? 3.015 42.080 70.389 1.00 52.73 60 GLY B C 1
ATOM 1575 O O . GLY B 1 60 ? 2.799 42.473 69.242 1.00 52.06 60 GLY B O 1
ATOM 1576 N N . LEU B 1 61 ? 4.008 42.549 71.137 1.00 51.56 61 LEU B N 1
ATOM 1577 C CA . LEU B 1 61 ? 4.931 43.555 70.627 1.00 50.18 61 LEU B CA 1
ATOM 1578 C C . LEU B 1 61 ? 5.665 43.002 69.412 1.00 48.68 61 LEU B C 1
ATOM 1579 O O . LEU B 1 61 ? 5.718 43.642 68.360 1.00 47.68 61 LEU B O 1
ATOM 1584 N N . VAL B 1 62 ? 6.219 41.804 69.571 1.00 46.57 62 VAL B N 1
ATOM 1585 C CA . VAL B 1 62 ? 6.964 41.135 68.511 1.00 45.79 62 VAL B CA 1
ATOM 1586 C C . VAL B 1 62 ? 6.131 40.940 67.251 1.00 46.17 62 VAL B C 1
ATOM 1587 O O . VAL B 1 62 ? 6.607 41.178 66.138 1.00 45.38 62 VAL B O 1
ATOM 1591 N N . ARG B 1 63 ? 4.886 40.508 67.429 1.00 45.07 63 ARG B N 1
ATOM 1592 C CA . ARG B 1 63 ? 3.993 40.269 66.302 1.00 45.10 63 ARG B CA 1
ATOM 1593 C C . ARG B 1 63 ? 3.728 41.533 65.488 1.00 43.51 63 ARG B C 1
ATOM 1594 O O . ARG B 1 63 ? 3.900 41.543 64.270 1.00 41.68 63 ARG B O 1
ATOM 1602 N N . PHE B 1 64 ? 3.314 42.600 66.160 1.00 42.43 64 PHE B N 1
ATOM 1603 C CA . PHE B 1 64 ? 3.018 43.844 65.466 1.00 41.39 64 PHE B CA 1
ATOM 1604 C C . PHE B 1 64 ? 4.216 44.483 64.770 1.00 39.50 64 PHE B C 1
ATOM 1605 O O . PHE B 1 64 ? 4.104 44.934 63.632 1.00 39.70 64 PHE B O 1
ATOM 1613 N N . ILE B 1 65 ? 5.356 44.525 65.450 1.00 37.75 65 ILE B N 1
ATOM 1614 C CA . ILE B 1 65 ? 6.550 45.136 64.880 1.00 36.71 65 ILE B CA 1
ATOM 1615 C C . ILE B 1 65 ? 7.087 44.369 63.668 1.00 36.07 65 ILE B C 1
ATOM 1616 O O . ILE B 1 65 ? 7.855 44.910 62.875 1.00 34.55 65 ILE B O 1
ATOM 1621 N N . THR B 1 66 ? 6.674 43.114 63.520 1.00 34.51 66 THR B N 1
ATOM 1622 C CA . THR B 1 66 ? 7.126 42.295 62.399 1.00 34.65 66 THR B CA 1
ATOM 1623 C C . THR B 1 66 ? 6.015 42.057 61.378 1.00 34.17 66 THR B C 1
ATOM 1624 O O . THR B 1 66 ? 6.210 41.336 60.398 1.00 34.53 66 THR B O 1
ATOM 1628 N N . SER B 1 67 ? 4.855 42.670 61.603 1.00 33.20 67 SER B N 1
ATOM 1629 C CA . SER B 1 67 ? 3.704 42.493 60.722 1.00 33.88 67 SER B CA 1
ATOM 1630 C C . SER B 1 67 ? 3.885 43.101 59.338 1.00 33.57 67 SER B C 1
ATOM 1631 O O . SER B 1 67 ? 3.061 42.887 58.449 1.00 34.04 67 SER B O 1
ATOM 1634 N N . GLY B 1 68 ? 4.960 43.857 59.159 1.00 33.33 68 GLY B N 1
ATOM 1635 C CA . GLY B 1 68 ? 5.215 44.481 57.874 1.00 29.85 68 GLY B CA 1
ATOM 1636 C C . GLY B 1 68 ? 6.453 45.347 57.938 1.00 28.44 68 GLY B C 1
ATOM 1637 O O . GLY B 1 68 ? 7.005 45.550 59.019 1.00 28.56 68 GLY B O 1
ATOM 1638 N N . PRO B 1 69 ? 6.916 45.878 56.799 1.00 26.69 69 PRO B N 1
ATOM 1639 C CA . PRO B 1 69 ? 8.112 46.721 56.809 1.00 26.24 69 PRO B CA 1
ATOM 1640 C C . PRO B 1 69 ? 7.966 47.985 57.649 1.00 25.23 69 PRO B C 1
ATOM 1641 O O . PRO B 1 69 ? 6.870 48.527 57.799 1.00 23.40 69 PRO B O 1
ATOM 1645 N N . VAL B 1 70 ? 9.085 48.431 58.208 1.00 24.82 70 VAL B N 1
ATOM 1646 C CA . VAL B 1 70 ? 9.129 49.637 59.022 1.00 24.03 70 VAL B CA 1
ATOM 1647 C C . VAL B 1 70 ? 10.208 50.536 58.431 1.00 24.94 70 VAL B C 1
ATOM 1648 O O . VAL B 1 70 ? 11.032 50.084 57.634 1.00 24.18 70 VAL B O 1
ATOM 1652 N N . VAL B 1 71 ? 10.188 51.809 58.807 1.00 23.66 71 VAL B N 1
ATOM 1653 C CA . VAL B 1 71 ? 11.196 52.754 58.347 1.00 24.59 71 VAL B CA 1
ATOM 1654 C C . VAL B 1 71 ? 11.994 53.160 59.582 1.00 24.99 71 VAL B C 1
ATOM 1655 O O . VAL B 1 71 ? 11.453 53.773 60.508 1.00 25.74 71 VAL B O 1
ATOM 1659 N N . ALA B 1 72 ? 13.271 52.794 59.599 1.00 21.61 72 ALA B N 1
ATOM 1660 C CA . ALA B 1 72 ? 14.159 53.121 60.706 1.00 21.16 72 ALA B CA 1
ATOM 1661 C C . ALA B 1 72 ? 15.008 54.324 60.322 1.00 22.24 72 ALA B C 1
ATOM 1662 O O . ALA B 1 72 ? 15.348 54.503 59.150 1.00 22.79 72 ALA B O 1
ATOM 1664 N N . MET B 1 73 ? 15.355 55.148 61.306 1.00 20.56 73 MET B N 1
ATOM 1665 C CA . MET B 1 73 ? 16.163 56.325 61.041 1.00 21.74 73 MET B CA 1
ATOM 1666 C C . MET B 1 73 ? 16.896 56.808 62.277 1.00 21.60 73 MET B C 1
ATOM 1667 O O . MET B 1 73 ? 16.558 56.444 63.408 1.00 22.28 73 MET B O 1
ATOM 1672 N N . VAL B 1 74 ? 17.904 57.636 62.044 1.00 20.22 74 VAL B N 1
ATOM 1673 C CA . VAL B 1 74 ? 18.676 58.236 63.119 1.00 20.57 74 VAL B CA 1
ATOM 1674 C C . VAL B 1 74 ? 18.609 59.731 62.841 1.00 21.13 74 VAL B C 1
ATOM 1675 O O . VAL B 1 74 ? 18.844 60.173 61.712 1.00 20.99 74 VAL B O 1
ATOM 1679 N N . LEU B 1 75 ? 18.261 60.498 63.866 1.00 20.34 75 LEU B N 1
ATOM 1680 C CA . LEU B 1 75 ? 18.150 61.943 63.748 1.00 21.32 75 LEU B CA 1
ATOM 1681 C C . LEU B 1 75 ? 19.172 62.583 64.675 1.00 21.58 75 LEU B C 1
ATOM 1682 O O . LEU B 1 75 ? 19.388 62.106 65.792 1.00 21.69 75 LEU B O 1
ATOM 1687 N N . GLU B 1 76 ? 19.796 63.662 64.209 1.00 22.58 76 GLU B N 1
ATOM 1688 C CA . GLU B 1 76 ? 20.798 64.381 64.991 1.00 23.93 76 GLU B CA 1
ATOM 1689 C C . GLU B 1 76 ? 20.388 65.820 65.225 1.00 23.35 76 GLU B C 1
ATOM 1690 O O . GLU B 1 76 ? 19.818 66.463 64.343 1.00 24.91 76 GLU B O 1
ATOM 1696 N N . GLY B 1 77 ? 20.711 66.329 66.408 1.00 24.10 77 GLY B N 1
ATOM 1697 C CA . GLY B 1 77 ? 20.387 67.703 66.731 1.00 25.00 77 GLY B CA 1
ATOM 1698 C C . GLY B 1 77 ? 20.460 67.977 68.220 1.00 25.39 77 GLY B C 1
ATOM 1699 O O . GLY B 1 77 ? 20.569 67.044 69.013 1.00 23.85 77 GLY B O 1
ATOM 1700 N N . PRO B 1 78 ? 20.399 69.257 68.628 1.00 26.96 78 PRO B N 1
ATOM 1701 C CA . PRO B 1 78 ? 20.455 69.674 70.033 1.00 28.52 78 PRO B CA 1
ATOM 1702 C C . PRO B 1 78 ? 19.368 68.979 70.849 1.00 27.36 78 PRO B C 1
ATOM 1703 O O . PRO B 1 78 ? 18.182 69.114 70.544 1.00 28.29 78 PRO B O 1
ATOM 1707 N N . GLY B 1 79 ? 19.777 68.244 71.879 1.00 25.67 79 GLY B N 1
ATOM 1708 C CA . GLY B 1 79 ? 18.825 67.537 72.725 1.00 24.70 79 GLY B CA 1
ATOM 1709 C C . GLY B 1 79 ? 17.747 66.796 71.953 1.00 23.56 79 GLY B C 1
ATOM 1710 O O . GLY B 1 79 ? 16.598 66.713 72.391 1.00 23.21 79 GLY B O 1
ATOM 1711 N N . VAL B 1 80 ? 18.126 66.237 70.810 1.00 23.02 80 VAL B N 1
ATOM 1712 C CA . VAL B 1 80 ? 17.191 65.522 69.950 1.00 21.40 80 VAL B CA 1
ATOM 1713 C C . VAL B 1 80 ? 16.449 64.345 70.598 1.00 21.51 80 VAL B C 1
ATOM 1714 O O . VAL B 1 80 ? 15.306 64.060 70.235 1.00 20.76 80 VAL B O 1
ATOM 1718 N N . VAL B 1 81 ? 17.068 63.654 71.552 1.00 21.55 81 VAL B N 1
ATOM 1719 C CA . VAL B 1 81 ? 16.370 62.532 72.180 1.00 20.46 81 VAL B CA 1
ATOM 1720 C C . VAL B 1 81 ? 15.094 63.001 72.883 1.00 21.47 81 VAL B C 1
ATOM 1721 O O . VAL B 1 81 ? 14.007 62.483 72.623 1.00 19.43 81 VAL B O 1
ATOM 1725 N N . ALA B 1 82 ? 15.224 63.983 73.767 1.00 19.91 82 ALA B N 1
ATOM 1726 C CA . ALA B 1 82 ? 14.063 64.495 74.491 1.00 21.42 82 ALA B CA 1
ATOM 1727 C C . ALA B 1 82 ? 13.116 65.268 73.574 1.00 20.60 82 ALA B C 1
ATOM 1728 O O . ALA B 1 82 ? 11.898 65.206 73.735 1.00 20.55 82 ALA B O 1
ATOM 1730 N N . GLU B 1 83 ? 13.674 65.984 72.603 1.00 21.31 83 GLU B N 1
ATOM 1731 C CA . GLU B 1 83 ? 12.854 66.771 71.685 1.00 21.74 83 GLU B CA 1
ATOM 1732 C C . GLU B 1 83 ? 11.962 65.866 70.832 1.00 22.39 83 GLU B C 1
ATOM 1733 O O . GLU B 1 83 ? 10.795 66.182 70.585 1.00 20.59 83 GLU B O 1
ATOM 1739 N N . VAL B 1 84 ? 12.510 64.737 70.388 1.00 20.78 84 VAL B N 1
ATOM 1740 C CA . VAL B 1 84 ? 11.743 63.797 69.579 1.00 21.26 84 VAL B CA 1
ATOM 1741 C C . VAL B 1 84 ? 10.661 63.118 70.415 1.00 21.39 84 VAL B C 1
ATOM 1742 O O . VAL B 1 84 ? 9.565 62.854 69.917 1.00 20.17 84 VAL B O 1
ATOM 1746 N N . ARG B 1 85 ? 10.955 62.841 71.684 1.00 20.43 85 ARG B N 1
ATOM 1747 C CA . ARG B 1 85 ? 9.952 62.222 72.545 1.00 21.99 85 ARG B CA 1
ATOM 1748 C C . ARG B 1 85 ? 8.799 63.213 72.691 1.00 21.77 85 ARG B C 1
ATOM 1749 O O . ARG B 1 85 ? 7.625 62.828 72.703 1.00 21.51 85 ARG B O 1
ATOM 1757 N N . LYS B 1 86 ? 9.141 64.494 72.788 1.00 19.93 86 LYS B N 1
ATOM 1758 C CA . LYS B 1 86 ? 8.137 65.546 72.917 1.00 19.83 86 LYS B CA 1
ATOM 1759 C C . LYS B 1 86 ? 7.306 65.641 71.641 1.00 19.55 86 LYS B C 1
ATOM 1760 O O . LYS B 1 86 ? 6.080 65.766 71.697 1.00 18.19 86 LYS B O 1
ATOM 1766 N N . MET B 1 87 ? 7.977 65.576 70.490 1.00 18.30 87 MET B N 1
ATOM 1767 C CA . MET B 1 87 ? 7.295 65.658 69.198 1.00 18.67 87 MET B CA 1
ATOM 1768 C C . MET B 1 87 ? 6.349 64.484 68.938 1.00 17.39 87 MET B C 1
ATOM 1769 O O . MET B 1 87 ? 5.286 64.660 68.345 1.00 17.33 87 MET B O 1
ATOM 1774 N N . MET B 1 88 ? 6.735 63.288 69.371 1.00 16.45 88 MET B N 1
ATOM 1775 C CA . MET B 1 88 ? 5.892 62.108 69.173 1.00 17.76 88 MET B CA 1
ATOM 1776 C C . MET B 1 88 ? 4.644 62.136 70.053 1.00 17.43 88 MET B C 1
ATOM 1777 O O . MET B 1 88 ? 3.596 61.631 69.665 1.00 16.85 88 MET B O 1
ATOM 1782 N N . GLY B 1 89 ? 4.764 62.713 71.243 1.00 19.41 89 GLY B N 1
ATOM 1783 C CA . GLY B 1 89 ? 3.631 62.755 72.153 1.00 20.50 89 GLY B CA 1
ATOM 1784 C C . GLY B 1 89 ? 3.580 61.507 73.021 1.00 22.70 89 GLY B C 1
ATOM 1785 O O . GLY B 1 89 ? 4.396 60.593 72.853 1.00 21.96 89 GLY B O 1
ATOM 1786 N N . ALA B 1 90 ? 2.625 61.465 73.949 1.00 22.70 90 ALA B N 1
ATOM 1787 C CA . ALA B 1 90 ? 2.464 60.328 74.857 1.00 24.57 90 ALA B CA 1
ATOM 1788 C C . ALA B 1 90 ? 2.385 58.998 74.112 1.00 24.24 90 ALA B C 1
ATOM 1789 O O . ALA B 1 90 ? 1.849 58.927 73.010 1.00 22.94 90 ALA B O 1
ATOM 1791 N N . THR B 1 91 ? 2.913 57.945 74.727 1.00 24.89 91 THR B N 1
ATOM 1792 C CA . THR B 1 91 ? 2.898 56.620 74.117 1.00 26.92 91 THR B CA 1
ATOM 1793 C C . THR B 1 91 ? 1.474 56.177 73.782 1.00 26.25 91 THR B C 1
ATOM 1794 O O . THR B 1 91 ? 1.243 55.558 72.743 1.00 26.22 91 THR B O 1
ATOM 1798 N N . HIS B 1 92 ? 0.518 56.479 74.659 1.00 25.92 92 HIS B N 1
ATOM 1799 C CA . HIS B 1 92 ? -0.870 56.128 74.373 1.00 25.18 92 HIS B CA 1
ATOM 1800 C C . HIS B 1 92 ? -1.485 57.350 73.708 1.00 24.48 92 HIS B C 1
ATOM 1801 O O . HIS B 1 92 ? -1.566 58.420 74.313 1.00 21.82 92 HIS B O 1
ATOM 1808 N N . PRO B 1 93 ? -1.925 57.209 72.448 1.00 25.19 93 PRO B N 1
ATOM 1809 C CA . PRO B 1 93 ? -2.528 58.318 71.703 1.00 25.17 93 PRO B CA 1
ATOM 1810 C C . PRO B 1 93 ? -3.604 59.111 72.448 1.00 26.45 93 PRO B C 1
ATOM 1811 O O . PRO B 1 93 ? -3.708 60.327 72.282 1.00 24.95 93 PRO B O 1
ATOM 1815 N N . LYS B 1 94 ? -4.400 58.434 73.271 1.00 26.60 94 LYS B N 1
ATOM 1816 C CA . LYS B 1 94 ? -5.462 59.124 73.997 1.00 28.54 94 LYS B CA 1
ATOM 1817 C C . LYS B 1 94 ? -4.916 60.237 74.886 1.00 27.83 94 LYS B C 1
ATOM 1818 O O . LYS B 1 94 ? -5.609 61.223 75.158 1.00 28.78 94 LYS B O 1
ATOM 1824 N N . ASP B 1 95 ? -3.672 60.084 75.331 1.00 26.14 95 ASP B N 1
ATOM 1825 C CA . ASP B 1 95 ? -3.044 61.078 76.193 1.00 24.74 95 ASP B CA 1
ATOM 1826 C C . ASP B 1 95 ? -2.063 61.968 75.442 1.00 24.17 95 ASP B C 1
ATOM 1827 O O . ASP B 1 95 ? -1.454 62.855 76.033 1.00 24.81 95 ASP B O 1
ATOM 1832 N N . ALA B 1 96 ? -1.911 61.733 74.141 1.00 21.94 96 ALA B N 1
ATOM 1833 C CA . ALA B 1 96 ? -0.997 62.532 73.330 1.00 21.34 96 ALA B CA 1
ATOM 1834 C C . ALA B 1 96 ? -1.701 63.816 72.917 1.00 22.14 96 ALA B C 1
ATOM 1835 O O . ALA B 1 96 ? -2.850 63.790 72.481 1.00 23.18 96 ALA B O 1
ATOM 1837 N N . LEU B 1 97 ? -1.009 64.939 73.038 1.00 21.75 97 LEU B N 1
ATOM 1838 C CA . LEU B 1 97 ? -1.605 66.225 72.706 1.00 23.74 97 LEU B CA 1
ATOM 1839 C C . LEU B 1 97 ? -1.643 66.560 71.226 1.00 22.78 97 LEU B C 1
ATOM 1840 O O . LEU B 1 97 ? -0.773 66.150 70.460 1.00 20.59 97 LEU B O 1
ATOM 1845 N N . PRO B 1 98 ? -2.672 67.306 70.802 1.00 22.62 98 PRO B N 1
ATOM 1846 C CA . PRO B 1 98 ? -2.766 67.682 69.389 1.00 22.81 98 PRO B CA 1
ATOM 1847 C C . PRO B 1 98 ? -1.458 68.407 69.066 1.00 22.83 98 PRO B C 1
ATOM 1848 O O . PRO B 1 98 ? -0.907 69.099 69.921 1.00 23.54 98 PRO B O 1
ATOM 1852 N N . GLY B 1 99 ? -0.952 68.240 67.852 1.00 22.06 99 GLY B N 1
ATOM 1853 C CA . GLY B 1 99 ? 0.305 68.878 67.499 1.00 20.36 99 GLY B CA 1
ATOM 1854 C C . GLY B 1 99 ? 1.436 67.860 67.513 1.00 21.05 99 GLY B C 1
ATOM 1855 O O . GLY B 1 99 ? 2.448 68.029 66.830 1.00 19.18 99 GLY B O 1
ATOM 1856 N N . THR B 1 100 ? 1.278 66.800 68.301 1.00 19.35 100 THR B N 1
ATOM 1857 C CA . THR B 1 100 ? 2.302 65.754 68.357 1.00 19.41 100 THR B CA 1
ATOM 1858 C C . THR B 1 100 ? 1.956 64.719 67.295 1.00 17.49 100 THR B C 1
ATOM 1859 O O . THR B 1 100 ? 0.822 64.664 66.826 1.00 18.46 100 THR B O 1
ATOM 1863 N N . ILE B 1 101 ? 2.929 63.895 66.924 1.00 16.63 101 ILE B N 1
ATOM 1864 C CA . ILE B 1 101 ? 2.713 62.876 65.90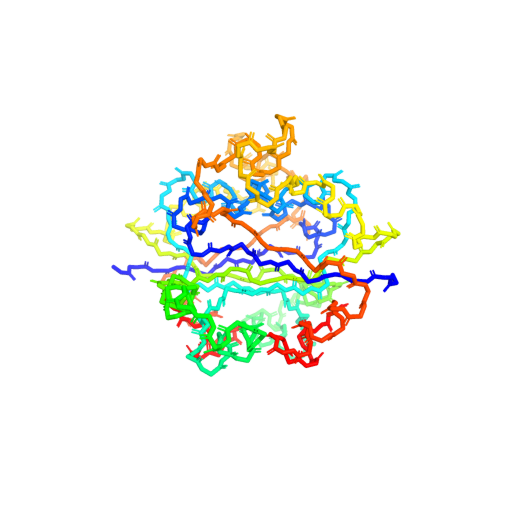4 1.00 16.73 101 ILE B CA 1
ATOM 1865 C C . ILE B 1 101 ? 1.626 61.867 66.274 1.00 19.03 101 ILE B C 1
ATOM 1866 O O . ILE B 1 101 ? 0.734 61.591 65.474 1.00 18.80 101 ILE B O 1
ATOM 1871 N N . ARG B 1 102 ? 1.682 61.317 67.481 1.00 19.01 102 ARG B N 1
A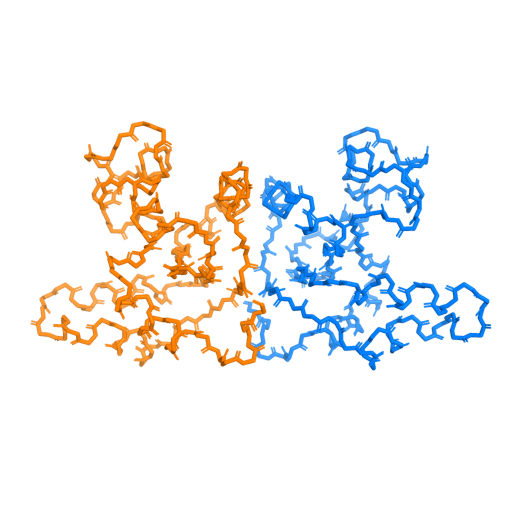TOM 1872 C CA . ARG B 1 102 ? 0.662 60.351 67.865 1.00 20.57 102 ARG B CA 1
ATOM 1873 C C . ARG B 1 102 ? -0.674 61.039 68.140 1.00 18.82 102 ARG B C 1
ATOM 1874 O O . ARG B 1 102 ? -1.740 60.471 67.888 1.00 21.31 102 ARG B O 1
AT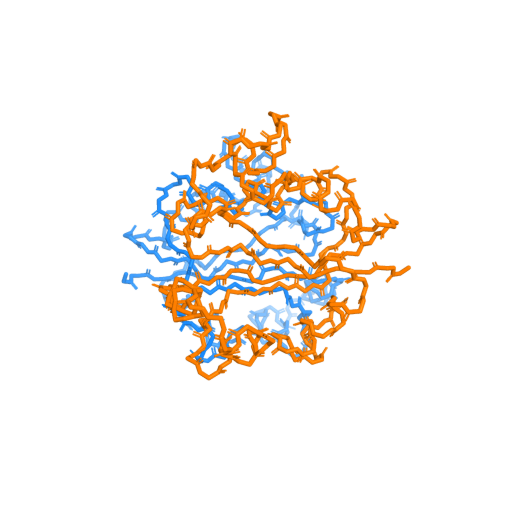OM 1882 N N . GLY B 1 103 ? -0.616 62.270 68.631 1.00 18.89 103 GLY B N 1
ATOM 1883 C CA . GLY B 1 103 ? -1.838 63.007 68.892 1.00 20.59 103 GLY B CA 1
ATOM 1884 C C . GLY B 1 103 ? -2.572 63.334 67.598 1.00 21.54 103 GLY B C 1
ATOM 1885 O O . GLY B 1 103 ? -3.804 63.392 67.571 1.00 20.90 103 GLY B O 1
ATOM 1886 N N . ASP B 1 104 ? -1.824 63.532 66.517 1.00 21.23 104 ASP B N 1
ATOM 1887 C CA . ASP B 1 104 ? -2.428 63.865 65.226 1.00 21.55 104 ASP B CA 1
ATOM 1888 C C . ASP B 1 104 ? -2.756 62.675 64.317 1.00 21.89 104 ASP B C 1
ATOM 1889 O O . ASP B 1 104 ? -3.719 62.737 63.546 1.00 21.52 104 ASP B O 1
ATOM 1894 N N . PHE B 1 105 ? -1.971 61.600 64.407 1.00 20.52 105 PHE B N 1
ATOM 1895 C CA . PHE B 1 105 ? -2.161 60.432 63.535 1.00 23.24 105 PHE B CA 1
ATOM 1896 C C . PHE B 1 105 ? -2.609 59.100 64.145 1.00 23.98 105 PHE B C 1
ATOM 1897 O O . PHE B 1 105 ? -3.019 58.205 63.403 1.00 23.09 105 PHE B O 1
ATOM 1905 N N . ALA B 1 106 ? -2.514 58.944 65.465 1.00 23.20 106 ALA B N 1
ATOM 1906 C CA . ALA B 1 106 ? -2.873 57.665 66.089 1.00 23.55 106 ALA B CA 1
ATOM 1907 C C . ALA B 1 106 ? -4.104 57.660 66.991 1.00 23.55 106 ALA B C 1
ATOM 1908 O O . ALA B 1 106 ? -4.470 58.684 67.568 1.00 24.64 106 ALA B O 1
ATOM 1910 N N . THR B 1 107 ? -4.723 56.484 67.116 1.00 25.92 107 THR B N 1
ATOM 1911 C CA . THR B 1 107 ? -5.911 56.308 67.951 1.00 26.38 107 THR B CA 1
ATOM 1912 C C . THR B 1 107 ? -5.791 55.170 68.966 1.00 29.03 107 THR B C 1
ATOM 1913 O O . THR B 1 107 ? -6.530 55.149 69.949 1.00 29.82 107 THR B O 1
ATOM 1917 N N . THR B 1 108 ? -4.884 54.221 68.732 1.00 28.23 108 THR B N 1
ATOM 1918 C CA . THR B 1 108 ? -4.714 53.104 69.667 1.00 28.76 108 THR B CA 1
ATOM 1919 C C . THR B 1 108 ? -3.260 52.914 70.072 1.00 28.65 108 THR B C 1
ATOM 1920 O O . THR B 1 108 ? -2.344 53.211 69.309 1.00 27.51 108 THR B O 1
ATOM 1924 N N . ILE B 1 109 ? -3.056 52.399 71.278 1.00 30.35 109 ILE B N 1
ATOM 1925 C CA . ILE B 1 109 ? -1.712 52.165 71.786 1.00 31.47 109 ILE B CA 1
ATOM 1926 C C . ILE B 1 109 ? -1.001 51.064 70.983 1.00 31.93 109 ILE B C 1
ATOM 1927 O O . ILE B 1 109 ? 0.193 51.176 70.703 1.00 31.86 109 ILE B O 1
ATOM 1932 N N . ASP B 1 110 ? -1.730 50.019 70.593 1.00 32.17 110 ASP B N 1
ATOM 1933 C CA . ASP B 1 110 ? -1.134 48.919 69.825 1.00 34.11 110 ASP B CA 1
ATOM 1934 C C . ASP B 1 110 ? -0.574 49.382 68.485 1.00 33.09 110 ASP B C 1
ATOM 1935 O O . ASP B 1 110 ? 0.450 48.886 68.018 1.00 31.88 110 ASP B O 1
ATOM 1940 N N . GLU B 1 111 ? -1.266 50.322 67.857 1.00 31.39 111 GLU B N 1
ATOM 1941 C CA . GLU B 1 111 ? -0.826 50.857 66.579 1.00 30.25 111 GLU B CA 1
ATOM 1942 C C . GLU B 1 111 ? -0.625 52.351 66.773 1.00 28.36 111 GLU B C 1
ATOM 1943 O O . GLU B 1 111 ? -1.404 53.160 66.273 1.00 25.88 111 GLU B O 1
ATOM 1949 N N . ASN B 1 112 ? 0.418 52.710 67.517 1.00 26.60 112 ASN B N 1
ATOM 1950 C CA . ASN B 1 112 ? 0.685 54.113 67.793 1.00 24.01 112 ASN B CA 1
ATOM 1951 C C . ASN B 1 112 ? 1.680 54.776 66.840 1.00 23.82 112 ASN B C 1
ATOM 1952 O O . ASN B 1 112 ? 2.383 55.720 67.214 1.00 22.23 112 ASN B O 1
ATOM 1957 N N . VAL B 1 113 ? 1.730 54.248 65.618 1.00 23.27 113 VAL B N 1
ATOM 1958 C CA . VAL B 1 113 ? 2.521 54.797 64.513 1.00 21.04 113 VAL B CA 1
ATOM 1959 C C . VAL B 1 113 ? 4.037 54.948 64.568 1.00 21.41 113 VAL B C 1
ATOM 1960 O O . VAL B 1 113 ? 4.716 54.733 63.560 1.00 20.81 113 VAL B O 1
ATOM 1964 N N . ILE B 1 114 ? 4.579 55.301 65.725 1.00 19.07 114 ILE B N 1
ATOM 1965 C CA . ILE B 1 114 ? 6.006 55.562 65.798 1.00 21.60 114 ILE B CA 1
ATOM 1966 C C . ILE B 1 114 ? 6.645 55.228 67.138 1.00 20.77 114 ILE B C 1
ATOM 1967 O O . ILE B 1 114 ? 5.963 55.116 68.163 1.00 21.04 114 ILE B O 1
ATOM 1972 N N . HIS B 1 115 ? 7.966 55.083 67.107 1.00 21.58 115 HIS B N 1
ATOM 1973 C CA . HIS B 1 115 ? 8.773 54.802 68.289 1.00 21.05 115 HIS B CA 1
ATOM 1974 C C . HIS B 1 115 ? 10.003 55.709 68.251 1.00 20.88 115 HIS B C 1
ATOM 1975 O O . HIS B 1 115 ? 10.544 55.981 67.179 1.00 20.13 115 HIS B O 1
ATOM 1982 N N . GLY B 1 116 ? 10.431 56.169 69.421 1.00 20.90 116 GLY B N 1
ATOM 1983 C CA . GLY B 1 116 ? 11.614 57.010 69.524 1.00 20.09 116 GLY B CA 1
ATOM 1984 C C . GLY B 1 116 ? 12.357 56.605 70.786 1.00 20.67 116 GLY B C 1
ATOM 1985 O O . GLY B 1 116 ? 11.719 56.292 71.786 1.00 20.57 116 GLY B O 1
ATOM 1986 N N . SER B 1 117 ? 13.689 56.608 70.757 1.00 20.03 117 SER B N 1
ATOM 1987 C CA . SER B 1 117 ? 14.478 56.208 71.926 1.00 21.79 117 SER B CA 1
ATOM 1988 C C . SER B 1 117 ? 14.118 56.992 73.186 1.00 22.64 117 SER B C 1
ATOM 1989 O O . SER B 1 117 ? 13.965 58.210 73.150 1.00 23.18 117 SER B O 1
ATOM 1992 N N . ALA B 1 118 ? 14.010 56.285 74.306 1.00 24.09 118 ALA B N 1
ATOM 1993 C CA . ALA B 1 118 ? 13.658 56.915 75.574 1.00 24.22 118 ALA B CA 1
ATOM 1994 C C . ALA B 1 118 ? 14.817 57.697 76.182 1.00 25.19 118 ALA B C 1
ATOM 1995 O O . ALA B 1 118 ? 14.609 58.737 76.819 1.00 24.39 118 ALA B O 1
ATOM 1997 N N . THR B 1 119 ? 16.034 57.199 75.978 1.00 23.18 119 THR B N 1
ATOM 1998 C CA . THR B 1 119 ? 17.233 57.838 76.512 1.00 25.67 119 THR B CA 1
ATOM 1999 C C . THR B 1 119 ? 18.374 57.684 75.522 1.00 26.86 119 THR B C 1
ATOM 2000 O O . THR B 1 119 ? 18.274 56.911 74.571 1.00 24.71 119 THR B O 1
ATOM 2004 N N . LEU B 1 120 ? 19.457 58.423 75.754 1.00 28.55 120 LEU B N 1
ATOM 2005 C CA . LEU B 1 120 ? 20.629 58.352 74.891 1.00 30.85 120 LEU B CA 1
ATOM 2006 C C . LEU B 1 120 ? 21.186 56.933 74.883 1.00 31.02 120 LEU B C 1
ATOM 2007 O O . LEU B 1 120 ? 21.676 56.459 73.858 1.00 29.63 120 LEU B O 1
ATOM 2012 N N . GLU B 1 121 ? 21.116 56.255 76.028 1.00 30.77 121 GLU B N 1
ATOM 2013 C CA . GLU B 1 121 ? 21.615 54.885 76.120 1.00 31.32 121 GLU B CA 1
ATOM 2014 C C . GLU B 1 121 ? 20.768 53.933 75.283 1.00 30.29 121 GLU B C 1
ATOM 2015 O O . GLU B 1 121 ? 21.303 53.034 74.632 1.00 29.83 121 GLU B O 1
ATOM 2021 N N . ASP B 1 122 ? 19.450 54.120 75.303 1.00 26.92 122 ASP B N 1
ATOM 2022 C CA . ASP B 1 122 ? 18.567 53.270 74.508 1.00 28.08 122 ASP B CA 1
ATOM 2023 C C . ASP B 1 122 ? 18.832 53.538 73.029 1.00 26.42 122 ASP B C 1
ATOM 2024 O O . ASP B 1 122 ? 18.777 52.631 72.199 1.00 26.27 122 ASP B O 1
ATOM 2029 N N . ALA B 1 123 ? 19.111 54.798 72.713 1.00 26.18 123 ALA B N 1
ATOM 2030 C CA . ALA B 1 123 ? 19.385 55.209 71.340 1.00 26.56 123 ALA B CA 1
ATOM 2031 C C . ALA B 1 123 ? 20.614 54.495 70.784 1.00 26.85 123 ALA B C 1
ATOM 2032 O O . ALA B 1 123 ? 20.591 53.986 69.663 1.00 25.80 123 ALA B O 1
ATOM 2034 N N . GLN B 1 124 ? 21.689 54.470 71.567 1.00 27.33 124 GLN B N 1
ATOM 2035 C CA . GLN B 1 124 ? 22.920 53.813 71.135 1.00 28.44 124 GLN B CA 1
ATOM 2036 C C . GLN B 1 124 ? 22.659 52.325 70.921 1.00 27.39 124 GLN B C 1
ATOM 2037 O O . GLN B 1 124 ? 23.129 51.738 69.948 1.00 26.36 124 GLN B O 1
ATOM 2043 N N . ARG B 1 125 ? 21.904 51.722 71.837 1.00 26.43 125 ARG B N 1
ATOM 2044 C CA . ARG B 1 125 ? 21.563 50.305 71.749 1.00 26.83 125 ARG B CA 1
ATOM 2045 C C . ARG B 1 125 ? 20.744 50.012 70.490 1.00 26.57 125 ARG B C 1
ATOM 2046 O O . ARG B 1 125 ? 21.048 49.088 69.724 1.00 22.91 125 ARG B O 1
ATOM 2054 N N . GLU B 1 126 ? 19.699 50.806 70.283 1.00 24.70 126 GLU B N 1
ATOM 2055 C CA . GLU B 1 126 ? 18.827 50.630 69.134 1.00 24.36 126 GLU B CA 1
ATOM 2056 C C . GLU B 1 126 ? 19.541 50.879 67.811 1.00 22.69 126 GLU B C 1
ATOM 2057 O O . GLU B 1 126 ? 19.284 50.189 66.831 1.00 23.93 126 GLU B O 1
ATOM 2063 N N . ILE B 1 127 ? 20.443 51.853 67.780 1.00 24.34 127 ILE B N 1
ATOM 2064 C CA . ILE B 1 127 ? 21.176 52.147 66.553 1.00 25.34 127 ILE B CA 1
ATOM 2065 C C . ILE B 1 127 ? 22.113 50.980 66.216 1.00 27.74 127 ILE B C 1
ATOM 2066 O O . ILE B 1 127 ? 22.196 50.544 65.061 1.00 26.58 127 ILE B O 1
ATOM 2071 N N . ALA B 1 128 ? 22.794 50.458 67.232 1.00 28.19 128 ALA B N 1
ATOM 2072 C CA . ALA B 1 128 ? 23.709 49.336 67.039 1.00 29.09 128 ALA B CA 1
ATOM 2073 C C . ALA B 1 128 ? 22.949 48.090 66.599 1.00 29.11 128 ALA B C 1
ATOM 2074 O O . ALA B 1 128 ? 23.484 47.245 65.885 1.00 30.45 128 ALA B O 1
ATOM 2076 N N . LEU B 1 129 ? 21.690 47.986 67.011 1.00 28.91 129 LEU B N 1
ATOM 2077 C CA . LEU B 1 129 ? 20.882 46.821 66.680 1.00 27.15 129 LEU B CA 1
ATOM 2078 C C . LEU B 1 129 ? 20.220 46.843 65.304 1.00 28.92 129 LEU B C 1
ATOM 2079 O O . LEU B 1 129 ? 20.223 45.838 64.596 1.00 27.11 129 LEU B O 1
ATOM 2084 N N . PHE B 1 130 ? 19.653 47.985 64.926 1.00 26.04 130 PHE B N 1
ATOM 2085 C CA . PHE B 1 130 ? 18.953 48.092 63.653 1.00 26.82 130 PHE B CA 1
ATOM 2086 C C . PHE B 1 130 ? 19.759 48.579 62.459 1.00 24.83 130 PHE B C 1
ATOM 2087 O O . PHE B 1 130 ? 19.342 48.382 61.321 1.00 25.26 130 PHE B O 1
ATOM 2095 N N . PHE B 1 131 ? 20.898 49.213 62.714 1.00 23.79 131 PHE B N 1
ATOM 2096 C CA . PHE B 1 131 ? 21.742 49.737 61.641 1.00 24.39 131 PHE B CA 1
ATOM 2097 C C . PHE B 1 131 ? 23.154 49.165 61.657 1.00 27.01 131 PHE B C 1
ATOM 2098 O O . PHE B 1 131 ? 23.695 48.868 62.720 1.00 26.96 131 PHE B O 1
ATOM 2106 N N . ARG B 1 132 ? 23.744 49.019 60.473 1.00 27.56 132 ARG B N 1
ATOM 2107 C CA . ARG B 1 132 ? 25.128 48.575 60.377 1.00 27.93 132 ARG B CA 1
ATOM 2108 C C . ARG B 1 132 ? 25.881 49.897 60.468 1.00 27.29 132 ARG B C 1
ATOM 2109 O O . ARG B 1 132 ? 25.364 50.938 60.045 1.00 26.79 132 ARG B O 1
ATOM 2117 N N . PRO B 1 133 ? 27.103 49.883 61.016 1.00 25.33 133 PRO B N 1
ATOM 2118 C CA . PRO B 1 133 ? 27.903 51.104 61.154 1.00 25.79 133 PRO B CA 1
ATOM 2119 C C . PRO B 1 133 ? 28.016 51.930 59.876 1.00 25.87 133 PRO B C 1
ATOM 2120 O O . PRO B 1 133 ? 27.888 53.156 59.902 1.00 25.26 133 PRO B O 1
ATOM 2124 N N . GLU B 1 134 ? 28.262 51.254 58.759 1.00 25.99 134 GLU B N 1
ATOM 2125 C CA . GLU B 1 134 ? 28.423 51.933 57.479 1.00 26.69 134 GLU B CA 1
ATOM 2126 C C . GLU B 1 134 ? 27.157 52.628 56.977 1.00 26.43 134 GLU B C 1
ATOM 2127 O O . GLU B 1 134 ? 27.217 53.398 56.023 1.00 24.48 134 GLU B O 1
ATOM 2133 N N . GLU B 1 135 ? 26.021 52.362 57.619 1.00 25.29 135 GLU B N 1
ATOM 2134 C CA . GLU B 1 135 ? 24.759 52.979 57.224 1.00 25.44 135 GLU B CA 1
ATOM 2135 C C . GLU B 1 135 ? 24.532 54.339 57.901 1.00 26.70 135 GLU B C 1
ATOM 2136 O O . GLU B 1 135 ? 23.543 55.025 57.625 1.00 24.76 135 GLU B O 1
ATOM 2142 N N . LEU B 1 136 ? 25.449 54.722 58.786 1.00 25.36 136 LEU B N 1
ATOM 2143 C CA . LEU B 1 136 ? 25.368 56.010 59.471 1.00 28.00 136 LEU B CA 1
ATOM 2144 C C . LEU B 1 136 ? 26.218 57.010 58.691 1.00 29.45 136 LEU B C 1
ATOM 2145 O O . LEU B 1 136 ? 27.384 56.742 58.398 1.00 29.10 136 LEU B O 1
ATOM 2150 N N . LEU B 1 137 ? 25.632 58.159 58.359 1.00 27.94 137 LEU B N 1
ATOM 2151 C CA . LEU B 1 137 ? 26.333 59.185 57.596 1.00 29.97 137 LEU B CA 1
ATOM 2152 C C . LEU B 1 137 ? 26.427 60.516 58.337 1.00 31.41 137 LEU B C 1
ATOM 2153 O O . LEU B 1 137 ? 25.845 60.642 59.437 1.00 29.43 137 LEU B O 1
#

B-factor: mean 33.23, std 12.77, range [16.45, 82.08]